Protein AF-0000000074814516 (afdb_homodimer)

Nearest PDB structures (foldseek):
  9d8p-assembly1_A  TM=7.699E-01  e=5.991E-07  Homo sapiens
  9d1i-assembly1_A  TM=6.228E-01  e=6.986E-08  Homo sapiens
  8glv-assembly1_Lm  TM=6.532E-01  e=5.991E-07  Chlamydomonas reinhardtii
  6cil-assembly1_B  TM=6.428E-01  e=5.677E-06  Mus musculus
  2uvk-assembly1_B  TM=4.748E-01  e=4.206E-06  Escherichia coli BL21

Sequence (376 aa):
MGSRPWLNPAPSYHVLESSWETDDDAPGPRCGHSLTAVAATKSHGPRLILFGGATAIEGGASSAAPGIRLAGVTNSLHSYDVKTRKWTRLHPAGEPPSQRAAHAAAAVGTMVVFQGGIGPAGHSTDDLYVLDLTNDKFKWHRVVVQGPGPGPRYGHAMDLVAQRYLVTVSGNDGIAPSSSLVRLSSCHMGSRPWLNPAPSYHVLESSWETDDDAPGPRCGHSLTAVAATKSHGPRLILFGGATAIEGGASSAAPGIRLAGVTNSLHSYDVKTRKWTRLHPAGEPPSQRAAHAAAAVGTMVVFQGGIGPAGHSTDDLYVLDLTNDKFKWHRVVVQGPGPGPRYGHAMDLVAQRYLVTVSGNDGIAPSSSLVRLSSCH

InterPro domains:
  IPR015915 Kelch-type beta-propeller [G3DSA:2.120.10.80] (3-187)
  IPR015915 Kelch-type beta-propeller [SSF117281] (6-184)

Radius of gyration: 19.75 Å; Cα contacts (8 Å, |Δi|>4): 1129; chains: 2; bounding box: 59×77×48 Å

Organism: Zingiber officinale (NCBI:txid94328)

Structure (mmCIF, N/CA/C/O backbone):
data_AF-0000000074814516-model_v1
#
loop_
_entity.id
_entity.type
_entity.pdbx_description
1 polymer 'Serine/threonine-protein phosphatase BSL3'
#
loop_
_atom_site.group_PDB
_atom_site.id
_atom_site.type_symbol
_atom_site.label_atom_id
_atom_site.label_alt_id
_atom_site.label_comp_id
_atom_site.label_asym_id
_atom_site.label_entity_id
_atom_site.label_seq_id
_atom_site.pdbx_PDB_ins_code
_atom_site.Cartn_x
_atom_site.Cartn_y
_atom_site.Cartn_z
_atom_site.occupancy
_atom_site.B_iso_or_equiv
_atom_site.auth_seq_id
_atom_site.auth_comp_id
_atom_site.auth_asym_id
_atom_site.auth_atom_id
_atom_site.pdbx_PDB_model_num
ATOM 1 N N . MET A 1 1 ? 16.734 43.344 5.371 1 33.25 1 MET A N 1
ATOM 2 C CA . MET A 1 1 ? 16.688 42.406 4.258 1 33.25 1 MET A CA 1
ATOM 3 C C . MET A 1 1 ? 16.031 41.094 4.676 1 33.25 1 MET A C 1
ATOM 5 O O . MET A 1 1 ? 16.562 40.375 5.512 1 33.25 1 MET A O 1
ATOM 9 N N . GLY A 1 2 ? 14.742 40.938 4.891 1 38.72 2 GLY A N 1
ATOM 10 C CA . GLY A 1 2 ? 13.938 39.906 5.508 1 38.72 2 GLY A CA 1
ATOM 11 C C . GLY A 1 2 ? 14.148 38.531 4.867 1 38.72 2 GLY A C 1
ATOM 12 O O . GLY A 1 2 ? 14.203 38.438 3.643 1 38.72 2 GLY A O 1
ATOM 13 N N . SER A 1 3 ? 15.047 37.719 5.492 1 39.97 3 SER A N 1
ATOM 14 C CA . SER A 1 3 ? 15.219 36.344 5.043 1 39.97 3 SER A CA 1
ATOM 15 C C . SER A 1 3 ? 13.906 35.75 4.539 1 39.97 3 SER A C 1
ATOM 17 O O . SER A 1 3 ? 12.898 35.75 5.25 1 39.97 3 SER A O 1
ATOM 19 N N . ARG A 1 4 ? 13.539 36 3.346 1 46.69 4 ARG A N 1
ATOM 20 C CA . ARG A 1 4 ? 12.359 35.375 2.746 1 46.69 4 ARG A CA 1
ATOM 21 C C . ARG A 1 4 ? 12.227 33.938 3.191 1 46.69 4 ARG A C 1
ATOM 23 O O . ARG A 1 4 ? 13.164 33.156 3.064 1 46.69 4 ARG A O 1
ATOM 30 N N . PRO A 1 5 ? 11.359 33.531 4.113 1 49.12 5 PRO A N 1
ATOM 31 C CA . PRO A 1 5 ? 11.234 32.156 4.574 1 49.12 5 PRO A CA 1
ATOM 32 C C . PRO A 1 5 ? 11.281 31.141 3.43 1 49.12 5 PRO A C 1
ATOM 34 O O . PRO A 1 5 ? 10.773 31.406 2.34 1 49.12 5 PRO A O 1
ATOM 37 N N . TRP A 1 6 ? 12.391 30.422 3.209 1 45.56 6 TRP A N 1
ATOM 38 C CA . TRP A 1 6 ? 12.586 29.344 2.25 1 45.56 6 TRP A CA 1
ATOM 39 C C . TRP A 1 6 ? 11.289 28.562 2.033 1 45.56 6 TRP A C 1
ATOM 41 O O . TRP A 1 6 ? 10.875 27.781 2.891 1 45.56 6 TRP A O 1
ATOM 51 N N . LEU A 1 7 ? 10.25 29.141 1.581 1 57.53 7 LEU A N 1
ATOM 52 C CA . LEU A 1 7 ? 9.016 28.438 1.227 1 57.53 7 LEU A CA 1
ATOM 53 C C . LEU A 1 7 ? 9.305 27.312 0.234 1 57.53 7 LEU A C 1
ATOM 55 O O . LEU A 1 7 ? 9.773 27.562 -0.876 1 57.53 7 LEU A O 1
ATOM 59 N N . ASN A 1 8 ? 9.812 26.188 0.717 1 66.44 8 ASN A N 1
ATOM 60 C CA . 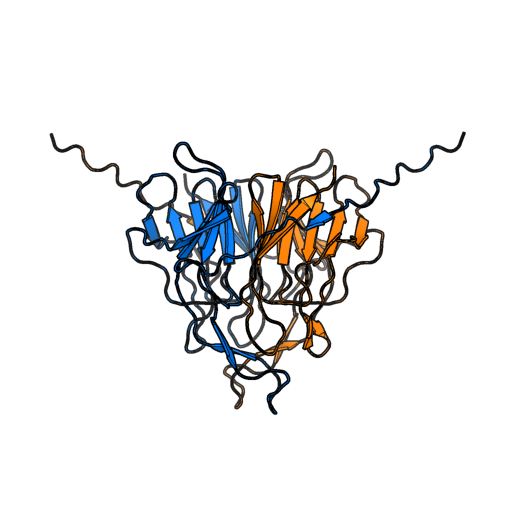ASN A 1 8 ? 9.93 25.078 -0.22 1 66.44 8 ASN A CA 1
ATOM 61 C C . ASN A 1 8 ? 8.633 24.859 -1 1 66.44 8 ASN A C 1
ATOM 63 O O . ASN A 1 8 ? 7.602 24.516 -0.417 1 66.44 8 ASN A O 1
ATOM 67 N N . PRO A 1 9 ? 8.648 25.375 -2.244 1 79.19 9 PRO A N 1
ATOM 68 C CA . PRO A 1 9 ? 7.43 25.219 -3.047 1 79.19 9 PRO A CA 1
ATOM 69 C C . PRO A 1 9 ? 6.977 23.766 -3.16 1 79.19 9 PRO A C 1
ATOM 71 O O . PRO A 1 9 ? 7.789 22.844 -3.018 1 79.19 9 PRO A O 1
ATOM 74 N N . ALA A 1 10 ? 5.633 23.672 -3.279 1 82.06 10 ALA A N 1
ATOM 75 C CA . ALA A 1 10 ? 5.062 22.344 -3.525 1 82.06 10 ALA A CA 1
ATOM 76 C C . ALA A 1 10 ? 5.625 21.734 -4.805 1 82.06 10 ALA A C 1
ATOM 78 O O . ALA A 1 10 ? 5.832 22.438 -5.797 1 82.06 10 ALA A O 1
ATOM 79 N N . PRO A 1 11 ? 5.938 20.469 -4.785 1 86.19 11 PRO A N 1
ATOM 80 C CA . PRO A 1 11 ? 6.301 19.844 -6.055 1 86.19 11 PRO A CA 1
ATOM 81 C C . PRO A 1 11 ? 5.164 19.859 -7.074 1 86.19 11 PRO A C 1
ATOM 83 O O . PRO A 1 11 ? 4.004 20.047 -6.703 1 86.19 11 PRO A O 1
ATOM 86 N N . SER A 1 12 ? 5.535 19.812 -8.336 1 88.81 12 SER A N 1
ATOM 87 C CA . SER A 1 12 ? 4.555 19.688 -9.414 1 88.81 12 SER A CA 1
ATOM 88 C C . SER A 1 12 ? 4.68 18.328 -10.117 1 88.81 12 SER A C 1
ATOM 90 O O . SER A 1 12 ? 5.785 17.828 -10.297 1 88.81 12 SER A O 1
ATOM 92 N N . TYR A 1 13 ? 3.498 17.828 -10.492 1 92 13 TYR A N 1
ATOM 93 C CA . TYR A 1 13 ? 3.469 16.562 -11.227 1 92 13 TYR A CA 1
ATOM 94 C C . TYR A 1 13 ? 2.768 16.734 -12.57 1 92 13 TYR A C 1
ATOM 96 O O . TYR A 1 13 ? 1.838 17.531 -12.695 1 92 13 TYR A O 1
ATOM 104 N N . HIS A 1 14 ? 3.277 16.016 -13.539 1 92.19 14 HIS A N 1
ATOM 105 C CA . HIS A 1 14 ? 2.58 15.953 -14.82 1 92.19 14 HIS A CA 1
ATOM 106 C C . HIS A 1 14 ? 2.342 14.508 -15.25 1 92.19 14 HIS A C 1
ATOM 108 O O . HIS A 1 14 ? 3.156 13.633 -14.961 1 92.19 14 HIS A O 1
ATOM 114 N N . VAL A 1 15 ? 1.237 14.352 -15.914 1 90.75 15 VAL A N 1
ATOM 115 C CA . VAL A 1 15 ? 0.86 13.023 -16.391 1 90.75 15 VAL A CA 1
ATOM 116 C C . VAL A 1 15 ? 1.705 12.656 -17.609 1 90.75 15 VAL A C 1
ATOM 118 O O . VAL A 1 15 ? 1.875 13.469 -18.531 1 90.75 15 VAL A O 1
ATOM 121 N N . LEU A 1 16 ? 2.252 11.5 -17.422 1 88 16 LEU A N 1
ATOM 122 C CA . LEU A 1 16 ? 2.951 10.977 -18.594 1 88 16 LEU A CA 1
ATOM 123 C C . LEU A 1 16 ? 2.043 10.062 -19.406 1 88 16 LEU A C 1
ATOM 125 O O . LEU A 1 16 ? 1.252 9.305 -18.844 1 88 16 LEU A O 1
ATOM 129 N N . GLU A 1 17 ? 1.819 10.234 -20.594 1 67.75 17 GLU A N 1
ATOM 130 C CA . GLU A 1 17 ? 0.958 9.445 -21.469 1 67.75 17 GLU A CA 1
ATOM 131 C C . GLU A 1 17 ? 1.145 7.949 -21.234 1 67.75 17 GLU A C 1
ATOM 133 O O . GLU A 1 17 ? 2.275 7.461 -21.188 1 67.75 17 GLU A O 1
ATOM 138 N N . SER A 1 18 ? 0.236 7.25 -20.375 1 63.06 18 SER A N 1
ATOM 139 C CA . SER A 1 18 ? 0.427 5.805 -20.391 1 63.06 18 SER A CA 1
ATOM 140 C C . SER A 1 18 ? -0.847 5.082 -20.812 1 63.06 18 SER A C 1
ATOM 142 O O . SER A 1 18 ? -1.939 5.414 -20.359 1 63.06 18 SER A O 1
ATOM 144 N N . SER A 1 19 ? -1.013 4.785 -22.109 1 55.5 19 SER A N 1
ATOM 145 C CA . SER A 1 19 ? -2.111 3.908 -22.5 1 55.5 19 SER A CA 1
ATOM 146 C C . SER A 1 19 ? -1.874 2.479 -22.016 1 55.5 19 SER A C 1
ATOM 148 O O . SER A 1 19 ? -0.734 2.01 -22 1 55.5 19 SER A O 1
ATOM 150 N N . TRP A 1 20 ? -2.615 2.107 -21 1 57.91 20 TRP A N 1
ATOM 151 C CA . TRP A 1 20 ? -2.58 0.669 -20.75 1 57.91 20 TRP A CA 1
ATOM 152 C C . TRP A 1 20 ? -2.891 -0.107 -22.031 1 57.91 20 TRP A C 1
ATOM 154 O O . TRP A 1 20 ? -3.932 0.105 -22.656 1 57.91 20 TRP A O 1
ATOM 164 N N . GLU A 1 21 ? -2.02 -0.166 -22.781 1 55.97 21 GLU A N 1
ATOM 165 C CA . GLU A 1 21 ? -2.408 -0.988 -23.922 1 55.97 21 GLU A CA 1
ATOM 166 C C . GLU A 1 21 ? -3.082 -2.279 -23.469 1 55.97 21 GLU A C 1
ATOM 168 O O . GLU A 1 21 ? -2.703 -2.859 -22.453 1 55.97 21 GLU A O 1
ATOM 173 N N . THR A 1 22 ? -4.406 -2.418 -23.859 1 61.62 22 THR A N 1
ATOM 174 C CA . THR A 1 22 ? -5.277 -3.588 -23.875 1 61.62 22 THR A CA 1
ATOM 175 C C . THR A 1 22 ? -4.5 -4.836 -24.297 1 61.62 22 THR A C 1
ATOM 177 O O . THR A 1 22 ? -5.082 -5.797 -24.797 1 61.62 22 THR A O 1
ATOM 180 N N . ASP A 1 23 ? -3.244 -4.844 -23.859 1 69.25 23 ASP A N 1
ATOM 181 C CA . ASP A 1 23 ? -2.527 -6.066 -24.203 1 69.25 23 ASP A CA 1
ATOM 182 C C . ASP A 1 23 ? -3.055 -7.258 -23.406 1 69.25 23 ASP A C 1
ATOM 184 O O . ASP A 1 23 ? -3.572 -7.09 -22.297 1 69.25 23 ASP A O 1
ATOM 188 N N . ASP A 1 24 ? -3.023 -8.367 -23.984 1 78.38 24 ASP A N 1
ATOM 189 C CA . ASP A 1 24 ? -3.541 -9.633 -23.484 1 78.38 24 ASP A CA 1
ATOM 190 C C . ASP A 1 24 ? -3.012 -9.914 -22.078 1 78.38 24 ASP A C 1
ATOM 192 O O . ASP A 1 24 ? -3.688 -10.555 -21.266 1 78.38 24 ASP A O 1
ATOM 196 N N . ASP A 1 25 ? -1.847 -9.25 -21.75 1 90.81 25 ASP A N 1
ATOM 197 C CA . ASP A 1 25 ? -1.247 -9.602 -20.453 1 90.81 25 ASP A CA 1
ATOM 198 C C . ASP A 1 25 ? -1.556 -8.547 -19.406 1 90.81 25 ASP A C 1
ATOM 200 O O . ASP A 1 25 ? -1.096 -8.641 -18.266 1 90.81 25 ASP A O 1
ATOM 204 N N . ALA A 1 26 ? -2.35 -7.629 -19.75 1 92.81 26 ALA A N 1
ATOM 205 C CA . ALA A 1 26 ? -2.672 -6.59 -18.766 1 92.81 26 ALA A CA 1
ATOM 206 C C . ALA A 1 26 ? -3.57 -7.133 -17.656 1 92.81 26 ALA A C 1
ATOM 208 O O . ALA A 1 26 ? -4.383 -8.031 -17.891 1 92.81 26 ALA A O 1
ATOM 209 N N . PRO A 1 27 ? -3.465 -6.621 -16.484 1 95.38 27 PRO A N 1
ATOM 210 C CA . PRO A 1 27 ? -4.18 -7.199 -15.344 1 95.38 27 PRO A CA 1
ATOM 211 C C . PRO A 1 27 ? -5.688 -6.988 -15.43 1 95.38 27 PRO A C 1
ATOM 213 O O . PRO A 1 27 ? -6.453 -7.695 -14.766 1 95.38 27 PRO A O 1
ATOM 216 N N . GLY A 1 28 ? -6.184 -6.012 -16.266 1 94.56 28 GLY A N 1
ATOM 217 C CA . GLY A 1 28 ? -7.605 -5.715 -16.344 1 94.56 28 GLY A CA 1
ATOM 218 C C . GLY A 1 28 ? -8.125 -4.957 -15.141 1 94.56 28 GLY A C 1
ATOM 219 O O . GLY A 1 28 ? -7.359 -4.621 -14.234 1 94.56 28 GLY A O 1
ATOM 220 N N . PRO A 1 29 ? -9.508 -4.672 -15.203 1 96.19 29 PRO A N 1
ATOM 221 C CA . PRO A 1 29 ? -10.109 -3.936 -14.086 1 96.19 29 PRO A CA 1
ATOM 222 C C . PRO A 1 29 ? -10.016 -4.688 -12.766 1 96.19 29 PRO A C 1
ATOM 224 O O . PRO A 1 29 ? -10.289 -5.891 -12.711 1 96.19 29 PRO A O 1
ATOM 227 N N . ARG A 1 30 ? -9.633 -3.971 -11.734 1 97.94 30 ARG A N 1
ATOM 228 C CA . ARG A 1 30 ? -9.539 -4.605 -10.43 1 97.94 30 ARG A CA 1
ATOM 229 C C . ARG A 1 30 ? -9.383 -3.566 -9.32 1 97.94 30 ARG A C 1
ATOM 231 O O . ARG A 1 30 ? -9.133 -2.393 -9.602 1 97.94 30 ARG A O 1
ATOM 238 N N . CYS A 1 31 ? -9.602 -3.963 -8.156 1 97.94 31 CYS A N 1
ATOM 239 C CA . CYS A 1 31 ? -9.305 -3.186 -6.961 1 97.94 31 CYS A CA 1
ATOM 240 C C . CYS A 1 31 ? -8.844 -4.09 -5.824 1 97.94 31 CYS A C 1
ATOM 242 O O . CYS A 1 31 ? -8.961 -5.312 -5.91 1 97.94 31 CYS A O 1
ATOM 244 N N . GLY A 1 32 ? -8.234 -3.506 -4.82 1 98.38 32 GLY A N 1
ATOM 245 C CA . GLY A 1 32 ? -7.758 -4.27 -3.68 1 98.38 32 GLY A CA 1
ATOM 246 C C . GLY A 1 32 ? -6.535 -5.109 -3.994 1 98.38 32 GLY A C 1
ATOM 247 O O . GLY A 1 32 ? -6.262 -6.098 -3.309 1 98.38 32 GLY A O 1
ATOM 248 N N . HIS A 1 33 ? -5.844 -4.855 -5.09 1 98.94 33 HIS A N 1
ATOM 249 C CA . HIS A 1 33 ? -4.57 -5.473 -5.441 1 98.94 33 HIS A CA 1
ATOM 250 C C . HIS A 1 33 ? -3.402 -4.75 -4.777 1 98.94 33 HIS A C 1
ATOM 252 O O . HIS A 1 33 ? -3.572 -3.65 -4.242 1 98.94 33 HIS A O 1
ATOM 258 N N . SER A 1 34 ? -2.27 -5.363 -4.75 1 98.94 34 SER A N 1
ATOM 259 C CA . SER A 1 34 ? -1.047 -4.664 -4.367 1 98.94 34 SER A CA 1
ATOM 260 C C . SER A 1 34 ? -0.216 -4.289 -5.59 1 98.94 34 SER A C 1
ATOM 262 O O . SER A 1 34 ? -0.365 -4.891 -6.656 1 98.94 34 SER A O 1
ATOM 264 N N . LEU A 1 35 ? 0.587 -3.344 -5.496 1 98.94 35 LEU A N 1
ATOM 265 C CA . LEU A 1 35 ? 1.545 -2.838 -6.473 1 98.94 35 LEU A CA 1
ATOM 266 C C . LEU A 1 35 ? 2.863 -2.467 -5.801 1 98.94 35 LEU A C 1
ATOM 268 O O . LEU A 1 35 ? 2.91 -1.544 -4.984 1 98.94 35 LEU A O 1
ATOM 272 N N . THR A 1 36 ? 3.883 -3.197 -6.133 1 98.94 36 THR A N 1
ATOM 273 C CA . THR A 1 36 ? 5.141 -3.049 -5.41 1 98.94 36 THR A CA 1
ATOM 274 C C . THR A 1 36 ? 6.297 -2.801 -6.375 1 98.94 36 THR A C 1
ATOM 276 O O . THR A 1 36 ? 6.512 -3.58 -7.305 1 98.94 36 THR A O 1
ATOM 279 N N . ALA A 1 37 ? 7.004 -1.7 -6.184 1 98.5 37 ALA A N 1
ATOM 280 C CA . ALA A 1 37 ? 8.188 -1.408 -6.992 1 98.5 37 ALA A CA 1
ATOM 281 C C . ALA A 1 37 ? 9.367 -2.283 -6.582 1 98.5 37 ALA A C 1
ATOM 283 O O . ALA A 1 37 ? 9.656 -2.424 -5.391 1 98.5 37 ALA A O 1
ATOM 284 N N . VAL A 1 38 ? 9.961 -2.844 -7.535 1 97.56 38 VAL A N 1
ATOM 285 C CA . VAL A 1 38 ? 11.18 -3.615 -7.34 1 97.56 38 VAL A CA 1
ATOM 286 C C . VAL A 1 38 ? 12.32 -2.998 -8.156 1 97.56 38 VAL A C 1
ATOM 288 O O . VAL A 1 38 ? 12.141 -2.668 -9.328 1 97.56 38 VAL A O 1
ATOM 291 N N . ALA A 1 39 ? 13.414 -2.881 -7.504 1 94.44 39 ALA A N 1
ATOM 292 C CA . ALA A 1 39 ? 14.57 -2.268 -8.148 1 94.44 39 ALA A CA 1
ATOM 293 C C . ALA A 1 39 ? 15.109 -3.152 -9.266 1 94.44 39 ALA A C 1
ATOM 295 O O . ALA A 1 39 ? 14.805 -4.348 -9.328 1 94.44 39 ALA A O 1
ATOM 296 N N . ALA A 1 40 ? 15.961 -2.523 -10.078 1 93.62 40 ALA A N 1
ATOM 297 C CA . ALA A 1 40 ? 16.594 -3.262 -11.164 1 93.62 40 ALA A CA 1
ATOM 298 C C . ALA A 1 40 ? 17.516 -4.348 -10.625 1 93.62 40 ALA A C 1
ATOM 300 O O . ALA A 1 40 ? 18.125 -4.184 -9.562 1 93.62 40 ALA A O 1
ATOM 301 N N . THR A 1 41 ? 17.547 -5.469 -11.312 1 91.5 41 THR A N 1
ATOM 302 C CA . THR A 1 41 ? 18.562 -6.5 -11.133 1 91.5 41 THR A CA 1
ATOM 303 C C . THR A 1 41 ? 19.484 -6.57 -12.344 1 91.5 41 THR A C 1
ATOM 305 O O . THR A 1 41 ? 19.406 -5.723 -13.234 1 91.5 41 THR A O 1
ATOM 308 N N . LYS A 1 42 ? 20.359 -7.562 -12.273 1 88.38 42 LYS A N 1
ATOM 309 C CA . LYS A 1 42 ? 21.266 -7.727 -13.406 1 88.38 42 LYS A CA 1
ATOM 310 C C . LYS A 1 42 ? 20.5 -8.062 -14.68 1 88.38 42 LYS A C 1
ATOM 312 O O . LYS A 1 42 ? 20.859 -7.625 -15.773 1 88.38 42 LYS A O 1
ATOM 317 N N . SER A 1 43 ? 19.375 -8.711 -14.547 1 90.88 43 SER A N 1
ATOM 318 C CA . SER A 1 43 ? 18.688 -9.242 -15.719 1 90.88 43 SER A CA 1
ATOM 319 C C . SER A 1 43 ? 17.391 -8.492 -15.992 1 90.88 43 SER A C 1
ATOM 321 O O . SER A 1 43 ? 16.797 -8.641 -17.062 1 90.88 43 SER A O 1
ATOM 323 N N . HIS A 1 44 ? 16.969 -7.691 -15.055 1 93.25 44 HIS A N 1
ATOM 324 C CA . HIS A 1 44 ? 15.688 -7.008 -15.203 1 93.25 44 HIS A CA 1
ATOM 325 C C . HIS A 1 44 ? 15.789 -5.543 -14.789 1 93.25 44 HIS A C 1
ATOM 327 O O . HIS A 1 44 ? 16.469 -5.219 -13.812 1 93.25 44 HIS A O 1
ATOM 333 N N . GLY A 1 45 ? 15.148 -4.688 -15.516 1 94.06 45 GLY A N 1
ATOM 334 C CA . GLY A 1 45 ? 15.047 -3.297 -15.109 1 94.06 45 GLY A CA 1
ATOM 335 C C . GLY A 1 45 ? 14.078 -3.084 -13.961 1 94.06 45 GLY A C 1
ATOM 336 O O . GLY A 1 45 ? 13.453 -4.031 -13.484 1 94.06 45 GLY A O 1
ATOM 337 N N . PRO A 1 46 ? 14.023 -1.802 -13.508 1 95.75 46 PRO A N 1
ATOM 338 C CA . PRO A 1 46 ? 13.008 -1.488 -12.5 1 95.75 46 PRO A CA 1
ATOM 339 C C . PRO A 1 46 ? 11.594 -1.825 -12.969 1 95.75 46 PRO A C 1
ATOM 341 O O . PRO A 1 46 ? 11.266 -1.643 -14.141 1 95.75 46 PRO A O 1
ATOM 344 N N . ARG A 1 47 ? 10.859 -2.326 -12.102 1 96.81 47 ARG A N 1
ATOM 345 C CA . ARG A 1 47 ? 9.539 -2.779 -12.516 1 96.81 47 ARG A CA 1
ATOM 346 C C . ARG A 1 47 ? 8.555 -2.732 -11.352 1 96.81 47 ARG A C 1
ATOM 348 O O . ARG A 1 47 ? 8.953 -2.58 -10.195 1 96.81 47 ARG A O 1
ATOM 355 N N . LEU A 1 48 ? 7.289 -2.773 -11.672 1 97.88 48 LEU A N 1
ATOM 356 C CA . LEU A 1 48 ? 6.211 -2.91 -10.695 1 97.88 48 LEU A CA 1
ATOM 357 C C . LEU A 1 48 ? 5.625 -4.316 -10.727 1 97.88 48 LEU A C 1
ATOM 359 O O . LEU A 1 48 ? 5.395 -4.875 -11.805 1 97.88 48 LEU A O 1
ATOM 363 N N . ILE A 1 49 ? 5.43 -4.871 -9.555 1 98.75 49 ILE A N 1
ATOM 364 C CA . ILE A 1 49 ? 4.781 -6.168 -9.391 1 98.75 49 ILE A CA 1
ATOM 365 C C . ILE A 1 49 ? 3.359 -5.977 -8.875 1 98.75 49 ILE A C 1
ATOM 367 O O . ILE A 1 49 ? 3.156 -5.395 -7.805 1 98.75 49 ILE A O 1
ATOM 371 N N . LEU A 1 50 ? 2.398 -6.402 -9.641 1 98.69 50 LEU A N 1
ATOM 372 C CA . LEU A 1 50 ? 0.988 -6.359 -9.266 1 98.69 50 LEU A CA 1
ATOM 373 C C . LEU A 1 50 ? 0.48 -7.746 -8.891 1 98.69 50 LEU A C 1
ATOM 375 O O . LEU A 1 50 ? 0.71 -8.711 -9.625 1 98.69 50 LEU A O 1
ATOM 379 N N . PHE A 1 51 ? -0.163 -7.891 -7.777 1 98.94 51 PHE A N 1
ATOM 380 C CA . PHE A 1 51 ? -0.685 -9.188 -7.355 1 98.94 51 PHE A CA 1
ATOM 381 C C . PHE A 1 51 ? -2.117 -9.055 -6.852 1 98.94 51 PHE A C 1
ATOM 383 O O . PHE A 1 51 ? -2.434 -8.133 -6.102 1 98.94 51 PHE A O 1
ATOM 390 N N . GLY A 1 52 ? -2.967 -9.977 -7.273 1 98.81 52 GLY A N 1
ATOM 391 C CA . GLY A 1 52 ? -4.27 -10.211 -6.668 1 98.81 52 GLY A CA 1
ATOM 392 C C . GLY A 1 52 ? -5.273 -9.117 -6.965 1 98.81 52 GLY A C 1
ATOM 393 O O . GLY A 1 52 ? -5.211 -8.477 -8.016 1 98.81 52 GLY A O 1
ATOM 394 N N . GLY A 1 53 ? -6.215 -8.961 -6.055 1 98.62 53 GLY A N 1
ATOM 395 C CA . GLY A 1 53 ? -7.305 -8.008 -6.191 1 98.62 53 GLY A CA 1
ATOM 396 C C . GLY A 1 53 ? -8.609 -8.648 -6.621 1 98.62 53 GLY A C 1
ATOM 397 O O . GLY A 1 53 ? -8.656 -9.852 -6.902 1 98.62 53 GLY A O 1
ATOM 398 N N . ALA A 1 54 ? -9.578 -7.82 -6.645 1 97.75 54 ALA A N 1
ATOM 399 C CA . ALA A 1 54 ? -10.93 -8.219 -7.039 1 97.75 54 ALA A CA 1
ATOM 400 C C . ALA A 1 54 ? -11.32 -7.578 -8.367 1 97.75 54 ALA A C 1
ATOM 402 O O . ALA A 1 54 ? -11.047 -6.398 -8.602 1 97.75 54 ALA A O 1
ATOM 403 N N . THR A 1 55 ? -12 -8.336 -9.203 1 97.38 55 THR A N 1
ATOM 404 C CA . THR A 1 55 ? -12.305 -7.852 -10.547 1 97.38 55 THR A CA 1
ATOM 405 C C . THR A 1 55 ? -13.727 -7.297 -10.609 1 97.38 55 THR A C 1
ATOM 407 O O . THR A 1 55 ? -14.141 -6.773 -11.641 1 97.38 55 THR A O 1
ATOM 410 N N . ALA A 1 56 ? -14.414 -7.426 -9.492 1 94.81 56 ALA A N 1
ATOM 411 C CA . ALA A 1 56 ? -15.773 -6.895 -9.391 1 94.81 56 ALA A CA 1
ATOM 412 C C . ALA A 1 56 ? -16.094 -6.492 -7.953 1 94.81 56 ALA A C 1
ATOM 414 O O . ALA A 1 56 ? -15.43 -6.922 -7.012 1 94.81 56 ALA A O 1
ATOM 415 N N . ILE A 1 57 ? -17 -5.621 -7.855 1 89.94 57 ILE A N 1
ATOM 416 C CA . ILE A 1 57 ? -17.594 -5.324 -6.551 1 89.94 57 ILE A CA 1
ATOM 417 C C . ILE A 1 57 ? -19.094 -5.543 -6.598 1 89.94 57 ILE A C 1
ATOM 419 O O . ILE A 1 57 ? -19.719 -5.375 -7.648 1 89.94 57 ILE A O 1
ATOM 423 N N . GLU A 1 58 ? -19.531 -6.047 -5.512 1 85.94 58 GLU A N 1
ATOM 424 C CA . GLU A 1 58 ? -20.969 -6.199 -5.355 1 85.94 58 GLU A CA 1
ATOM 425 C C . GLU A 1 58 ? -21.516 -5.246 -4.289 1 85.94 58 GLU A C 1
ATOM 427 O O . GLU A 1 58 ? -20.875 -5.027 -3.262 1 85.94 58 GLU A O 1
ATOM 432 N N . GLY A 1 59 ? -22.672 -4.77 -4.543 1 76.06 59 GLY A N 1
ATOM 433 C CA . GLY A 1 59 ? -23.25 -3.752 -3.686 1 76.06 59 GLY A CA 1
ATOM 434 C C . GLY A 1 59 ? -22.828 -2.344 -4.055 1 76.06 59 GLY A C 1
ATOM 435 O O . GLY A 1 59 ? -22.672 -2.023 -5.234 1 76.06 59 GLY A O 1
ATOM 436 N N . GLY A 1 60 ? -22.797 -1.387 -3.064 1 61.06 60 GLY A N 1
ATOM 437 C CA . GLY A 1 60 ? -22.391 -0.005 -3.27 1 61.06 60 GLY A CA 1
ATOM 438 C C . GLY A 1 60 ? -23.562 0.943 -3.426 1 61.06 60 GLY A C 1
ATOM 439 O O . GLY A 1 60 ? -24.656 0.667 -2.938 1 61.06 60 GLY A O 1
ATOM 440 N N . ALA A 1 61 ? -23.156 2.072 -3.92 1 57.69 61 ALA A N 1
ATOM 441 C CA . ALA A 1 61 ? -24.109 3.176 -3.945 1 57.69 61 ALA A CA 1
ATOM 442 C C . ALA A 1 61 ? -25.406 2.766 -4.641 1 57.69 61 ALA A C 1
ATOM 444 O O . ALA A 1 61 ? -26.469 3.324 -4.363 1 57.69 61 ALA A O 1
ATOM 445 N N . SER A 1 62 ? -25.203 1.794 -5.461 1 55.81 62 SER A N 1
ATOM 446 C CA . SER A 1 62 ? -26.391 1.441 -6.234 1 55.81 62 SER A CA 1
ATOM 447 C C . SER A 1 62 ? -27.234 0.406 -5.508 1 55.81 62 SER A C 1
ATOM 449 O O . SER A 1 62 ? -28.359 0.111 -5.922 1 55.81 62 SER A O 1
ATOM 451 N N . SER A 1 63 ? -26.609 -0.1 -4.418 1 59.62 63 SER A N 1
ATOM 452 C CA . SER A 1 63 ? -27.344 -1.157 -3.736 1 59.62 63 SER A CA 1
ATOM 453 C C . SER A 1 63 ? -28.141 -0.604 -2.559 1 59.62 63 SER A C 1
ATOM 455 O O . SER A 1 63 ? -27.797 0.441 -2.004 1 59.62 63 SER A O 1
ATOM 457 N N . ALA A 1 64 ? -29.391 -1.105 -2.381 1 58.09 64 ALA A N 1
ATOM 458 C CA . ALA A 1 64 ? -30.25 -0.779 -1.246 1 58.09 64 ALA A CA 1
ATOM 459 C C . ALA A 1 64 ? -29.5 -0.945 0.073 1 58.09 64 ALA A C 1
ATOM 461 O O . ALA A 1 64 ? -29.844 -0.302 1.07 1 58.09 64 ALA A O 1
ATOM 462 N N . ALA A 1 65 ? -28.594 -1.873 0.099 1 57.5 65 ALA A N 1
ATOM 463 C CA . ALA A 1 65 ? -27.828 -2.098 1.322 1 57.5 65 ALA A CA 1
ATOM 464 C C . ALA A 1 65 ? -26.469 -1.395 1.26 1 57.5 65 ALA A C 1
ATOM 466 O O . ALA A 1 65 ? -25.797 -1.414 0.224 1 57.5 65 ALA A O 1
ATOM 467 N N . PRO A 1 66 ? -26.188 -0.675 2.342 1 62.28 66 PRO A N 1
ATOM 468 C CA . PRO A 1 66 ? -24.922 0.04 2.342 1 62.28 66 PRO A CA 1
ATOM 469 C C . PRO A 1 66 ? -23.719 -0.899 2.424 1 62.28 66 PRO A C 1
ATOM 471 O O . PRO A 1 66 ? -23.797 -1.965 3.041 1 62.28 66 PRO A O 1
ATOM 474 N N . GLY A 1 67 ? -22.625 -0.741 1.584 1 73.19 67 GLY A N 1
ATOM 475 C CA . GLY A 1 67 ? -21.359 -1.455 1.68 1 73.19 67 GLY A CA 1
ATOM 476 C C . GLY A 1 67 ? -20.984 -2.166 0.396 1 73.19 67 GLY A C 1
ATOM 477 O O . GLY A 1 67 ? -21.812 -2.352 -0.49 1 73.19 67 GLY A O 1
ATOM 478 N N . ILE A 1 68 ? -19.781 -2.492 0.337 1 77.81 68 ILE A N 1
ATOM 479 C CA . ILE A 1 68 ? -19.281 -3.189 -0.847 1 77.81 68 ILE A CA 1
ATOM 480 C C . ILE A 1 68 ? -18.703 -4.543 -0.445 1 77.81 68 ILE A C 1
ATOM 482 O O . ILE A 1 68 ? -18.203 -4.703 0.673 1 77.81 68 ILE A O 1
ATOM 486 N N . ARG A 1 69 ? -19.047 -5.496 -1.312 1 84.19 69 ARG A N 1
ATOM 487 C CA . ARG A 1 69 ? -18.375 -6.785 -1.235 1 84.19 69 ARG A CA 1
ATOM 488 C C . ARG A 1 69 ? -17.438 -6.988 -2.424 1 84.19 69 ARG A C 1
ATOM 490 O O . ARG A 1 69 ? -17.844 -6.844 -3.576 1 84.19 69 ARG A O 1
ATOM 497 N N . LEU A 1 70 ? -16.234 -7.34 -2.145 1 89.69 70 LEU A N 1
ATOM 498 C CA . LEU A 1 70 ? -15.289 -7.668 -3.201 1 89.69 70 LEU A CA 1
ATOM 499 C C . LEU A 1 70 ? -15.633 -9.008 -3.846 1 89.69 70 LEU A C 1
ATOM 501 O O . LEU A 1 70 ? -15.875 -9.992 -3.145 1 89.69 70 LEU A O 1
ATOM 505 N N . ALA A 1 71 ? -15.672 -9.016 -5.094 1 93.06 71 ALA A N 1
ATOM 506 C CA . ALA A 1 71 ? -16.031 -10.211 -5.855 1 93.06 71 ALA A CA 1
ATOM 507 C C . ALA A 1 71 ? -15.008 -10.477 -6.957 1 93.06 71 ALA A C 1
ATOM 509 O O . ALA A 1 71 ? -14.453 -9.547 -7.543 1 93.06 71 ALA A O 1
ATOM 510 N N . GLY A 1 72 ? -14.867 -11.812 -7.242 1 95.81 72 GLY A N 1
ATOM 511 C CA . GLY A 1 72 ? -13.93 -12.18 -8.289 1 95.81 72 GLY A CA 1
ATOM 512 C C . GLY A 1 72 ? -12.484 -11.945 -7.898 1 95.81 72 GLY A C 1
ATOM 513 O O . GLY A 1 72 ? -11.727 -11.32 -8.648 1 95.81 72 GLY A O 1
ATOM 514 N N . VAL A 1 73 ? -12.133 -12.375 -6.715 1 97.56 73 VAL A N 1
ATOM 515 C CA . VAL A 1 73 ? -10.758 -12.203 -6.266 1 97.56 73 VAL A CA 1
ATOM 516 C C . VAL A 1 73 ? -9.828 -13.109 -7.07 1 97.56 73 VAL A C 1
ATOM 518 O O . VAL A 1 73 ? -10.227 -14.203 -7.484 1 97.56 73 VAL A O 1
ATOM 521 N N . THR A 1 74 ? -8.609 -12.68 -7.293 1 98.38 74 THR A N 1
ATOM 522 C CA . THR A 1 74 ? -7.645 -13.43 -8.094 1 98.38 74 THR A CA 1
ATOM 523 C C . THR A 1 74 ? -6.328 -13.602 -7.344 1 98.38 74 THR A C 1
ATOM 525 O O . THR A 1 74 ? -6.133 -13 -6.285 1 98.38 74 THR A O 1
ATOM 528 N N . ASN A 1 75 ? -5.516 -14.477 -7.852 1 98.75 75 ASN A N 1
ATOM 529 C CA . ASN A 1 75 ? -4.117 -14.523 -7.449 1 98.75 75 ASN A CA 1
ATOM 530 C C . ASN A 1 75 ? -3.184 -14.312 -8.641 1 98.75 75 ASN A C 1
ATOM 532 O O . ASN A 1 75 ? -2.078 -14.859 -8.672 1 98.75 75 ASN A O 1
ATOM 536 N N . SER A 1 76 ? -3.701 -13.594 -9.633 1 98.44 76 SER A N 1
ATOM 537 C CA . SER A 1 76 ? -2.871 -13.289 -10.789 1 98.44 76 SER A CA 1
ATOM 538 C C . SER A 1 76 ? -1.692 -12.398 -10.414 1 98.44 76 SER A C 1
ATOM 540 O O . SER A 1 76 ? -1.802 -11.57 -9.508 1 98.44 76 SER A O 1
ATOM 542 N N . LEU A 1 77 ? -0.612 -12.641 -11.117 1 98.75 77 LEU A N 1
ATOM 543 C CA . LEU A 1 77 ? 0.638 -11.914 -10.93 1 98.75 77 LEU A CA 1
ATOM 544 C C . LEU A 1 77 ? 1.091 -11.273 -12.234 1 98.75 77 LEU A C 1
ATOM 546 O O . LEU A 1 77 ? 1.152 -11.938 -13.273 1 98.75 77 LEU A O 1
ATOM 550 N N . HIS A 1 78 ? 1.362 -9.992 -12.141 1 97.69 78 HIS A N 1
ATOM 551 C CA . HIS A 1 78 ? 1.806 -9.266 -13.328 1 97.69 78 HIS A CA 1
ATOM 552 C C . HIS A 1 78 ? 3.027 -8.406 -13.016 1 97.69 78 HIS A C 1
ATOM 554 O O . HIS A 1 78 ? 3.215 -7.973 -11.875 1 97.69 78 HIS A O 1
ATOM 560 N N . SER A 1 79 ? 3.836 -8.234 -13.992 1 96.94 79 SER A N 1
ATOM 561 C CA . SER A 1 79 ? 4.961 -7.309 -13.945 1 96.94 79 SER A CA 1
ATOM 562 C C . SER A 1 79 ? 4.797 -6.191 -14.969 1 96.94 79 SER A C 1
ATOM 564 O O . SER A 1 79 ? 4.387 -6.441 -16.109 1 96.94 79 SER A O 1
ATOM 566 N N . TYR A 1 80 ? 5.039 -5.008 -14.516 1 95.44 80 TYR A N 1
ATOM 567 C CA . TYR A 1 80 ? 5.055 -3.859 -15.414 1 95.44 80 TYR A CA 1
ATOM 568 C C . TYR A 1 80 ? 6.469 -3.322 -15.594 1 95.44 80 TYR A C 1
ATOM 570 O O . TYR A 1 80 ? 7.105 -2.902 -14.625 1 95.44 80 T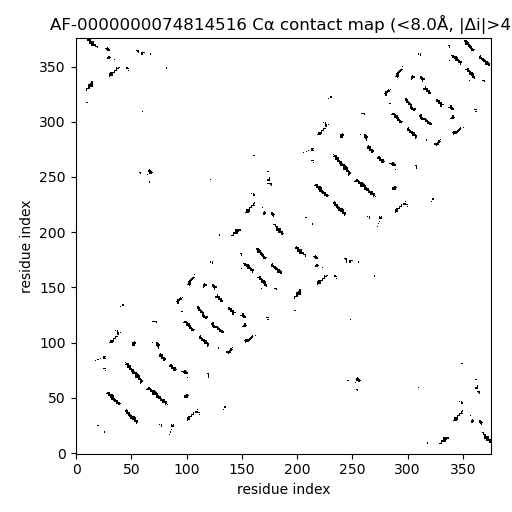YR A O 1
ATOM 578 N N . ASP A 1 81 ? 6.883 -3.33 -16.828 1 92.25 81 ASP A N 1
ATOM 579 C CA . ASP A 1 81 ? 8.172 -2.74 -17.172 1 92.25 81 ASP A CA 1
ATOM 580 C C . ASP A 1 81 ? 8.031 -1.258 -17.5 1 92.25 81 ASP A C 1
ATOM 582 O O . ASP A 1 81 ? 7.422 -0.899 -18.516 1 92.25 81 ASP A O 1
ATOM 586 N N . VAL A 1 82 ? 8.664 -0.398 -16.734 1 87.5 82 VAL A N 1
ATOM 587 C CA . VAL A 1 82 ? 8.398 1.032 -16.844 1 87.5 82 VAL A CA 1
ATOM 588 C C . VAL A 1 82 ? 9.086 1.586 -18.094 1 87.5 82 VAL A C 1
ATOM 590 O O . VAL A 1 82 ? 8.648 2.594 -18.656 1 87.5 82 VAL A O 1
ATOM 593 N N . LYS A 1 83 ? 10.133 1.005 -18.453 1 87.06 83 LYS A N 1
ATOM 594 C CA . LYS A 1 83 ? 10.828 1.461 -19.656 1 87.06 83 LYS A CA 1
ATOM 595 C C . LYS A 1 83 ? 10.039 1.121 -20.906 1 87.06 83 LYS A C 1
ATOM 597 O O . LYS A 1 83 ? 9.812 1.983 -21.766 1 87.06 83 LYS A O 1
ATOM 602 N N . THR A 1 84 ? 9.609 -0.125 -21.016 1 87.56 84 THR A N 1
ATOM 603 C CA . THR A 1 84 ? 8.875 -0.54 -22.219 1 87.56 84 THR A CA 1
ATOM 604 C C . THR A 1 84 ? 7.391 -0.231 -22.078 1 87.56 84 THR A C 1
ATOM 606 O O . THR A 1 84 ? 6.648 -0.264 -23.062 1 87.56 84 THR A O 1
ATOM 609 N N . ARG A 1 85 ? 6.945 0.043 -20.859 1 89.56 85 ARG A N 1
ATOM 610 C CA . ARG A 1 85 ? 5.555 0.333 -20.531 1 89.56 85 ARG A CA 1
ATOM 611 C C . ARG A 1 85 ? 4.648 -0.843 -20.875 1 89.56 85 ARG A C 1
ATOM 613 O O . ARG A 1 85 ? 3.566 -0.655 -21.438 1 89.56 85 ARG A O 1
ATOM 620 N N . LYS A 1 86 ? 5.129 -2.031 -20.578 1 91 86 LYS A N 1
ATOM 621 C CA . LYS A 1 86 ? 4.367 -3.238 -20.891 1 91 86 LYS A CA 1
ATOM 622 C C . LYS A 1 86 ? 4.117 -4.074 -19.641 1 91 86 LYS A C 1
ATOM 624 O O . LYS A 1 86 ? 4.992 -4.199 -18.781 1 91 86 LYS A O 1
ATOM 629 N N . TRP A 1 87 ? 2.926 -4.621 -19.688 1 94.88 87 TRP A N 1
ATOM 630 C CA . TRP A 1 87 ? 2.586 -5.617 -18.672 1 94.88 87 TRP A CA 1
ATOM 631 C C . TRP A 1 87 ? 2.945 -7.02 -19.156 1 94.88 87 TRP A C 1
ATOM 633 O O . TRP A 1 87 ? 2.791 -7.336 -20.328 1 94.88 87 TRP A O 1
ATOM 643 N N . THR A 1 88 ? 3.377 -7.805 -18.219 1 95.06 88 THR A N 1
ATOM 644 C CA . THR A 1 88 ? 3.568 -9.234 -18.453 1 95.06 88 THR A CA 1
ATOM 645 C C . THR A 1 88 ? 2.949 -10.047 -17.312 1 95.06 88 THR A C 1
ATOM 647 O O . THR A 1 88 ? 3.191 -9.766 -16.141 1 95.06 88 THR A O 1
ATOM 650 N N . ARG A 1 89 ? 2.113 -11.023 -17.719 1 97.06 89 ARG A N 1
ATOM 651 C CA . ARG A 1 89 ? 1.635 -11.961 -16.703 1 97.06 89 ARG A CA 1
ATOM 652 C C . ARG A 1 89 ? 2.717 -12.977 -16.344 1 97.06 89 ARG A C 1
ATOM 654 O O . ARG A 1 89 ? 3.324 -13.586 -17.219 1 97.06 89 ARG A O 1
ATOM 661 N N . LEU A 1 90 ? 2.926 -13.18 -15.07 1 97.44 90 LEU A N 1
ATOM 662 C CA . LEU A 1 90 ? 3.994 -14.062 -14.609 1 97.44 90 LEU A CA 1
ATOM 663 C C . LEU A 1 90 ? 3.422 -15.352 -14.031 1 97.44 90 LEU A C 1
ATOM 665 O O . LEU A 1 90 ? 2.336 -15.352 -13.445 1 97.44 90 LEU A O 1
ATOM 669 N N . HIS A 1 91 ? 4.234 -16.406 -14.141 1 97.75 91 HIS A N 1
ATOM 670 C CA . HIS A 1 91 ? 3.926 -17.703 -13.547 1 97.75 91 HIS A CA 1
ATOM 671 C C . HIS A 1 91 ? 5.141 -18.281 -12.844 1 97.75 91 HIS A C 1
ATOM 673 O O . HIS A 1 91 ? 5.734 -19.25 -13.328 1 97.75 91 HIS A O 1
ATOM 679 N N . PRO A 1 92 ? 5.473 -17.797 -11.742 1 98.12 92 PRO A N 1
ATOM 680 C CA . PRO A 1 92 ? 6.648 -18.281 -11.016 1 98.12 92 PRO A CA 1
ATOM 681 C C . PRO A 1 92 ? 6.504 -19.734 -10.57 1 98.12 92 PRO A C 1
ATOM 683 O O . PRO A 1 92 ? 5.383 -20.234 -10.438 1 98.12 92 PRO A O 1
ATOM 686 N N . ALA A 1 93 ? 7.699 -20.312 -10.297 1 97.31 93 ALA A N 1
ATOM 687 C CA . ALA A 1 93 ? 7.707 -21.641 -9.688 1 97.31 93 ALA A CA 1
ATOM 688 C C . ALA A 1 93 ? 7.176 -21.594 -8.258 1 97.31 93 ALA A C 1
ATOM 690 O O . ALA A 1 93 ? 7.145 -20.531 -7.641 1 97.31 93 ALA A O 1
ATOM 691 N N . GLY A 1 94 ? 6.766 -22.781 -7.734 1 96.69 94 GLY A N 1
ATOM 692 C CA . GLY A 1 94 ? 6.23 -22.859 -6.383 1 96.69 94 GLY A CA 1
ATOM 693 C C . GLY A 1 94 ? 4.738 -22.609 -6.316 1 96.69 94 GLY A C 1
ATOM 694 O O . GLY A 1 94 ? 4.109 -22.297 -7.332 1 96.69 94 GLY A O 1
ATOM 695 N N . GLU A 1 95 ? 4.184 -22.766 -5.141 1 97.5 95 GLU A N 1
ATOM 696 C CA . GLU A 1 95 ? 2.75 -22.562 -4.945 1 97.5 95 GLU A CA 1
ATOM 697 C C . GLU A 1 95 ? 2.438 -21.094 -4.629 1 97.5 95 GLU A C 1
ATOM 699 O O . GLU A 1 95 ? 2.963 -20.547 -3.664 1 97.5 95 GLU A O 1
ATOM 704 N N . PRO A 1 96 ? 1.625 -20.453 -5.414 1 98.56 96 PRO A N 1
ATOM 705 C CA . PRO A 1 96 ? 1.271 -19.062 -5.129 1 98.56 96 PRO A CA 1
ATOM 706 C C . PRO A 1 96 ? 0.296 -18.922 -3.963 1 98.56 96 PRO A C 1
ATOM 708 O O . PRO A 1 96 ? -0.33 -19.906 -3.559 1 98.56 96 PRO A O 1
ATOM 711 N N . PRO A 1 97 ? 0.193 -17.734 -3.4 1 98.62 97 PRO A N 1
ATOM 712 C CA . PRO A 1 97 ? -0.907 -17.484 -2.465 1 98.62 97 PRO A CA 1
ATOM 713 C C . PRO A 1 97 ? -2.277 -17.766 -3.08 1 98.62 97 PRO A C 1
ATOM 715 O O . PRO A 1 97 ? -2.436 -17.688 -4.301 1 98.62 97 PRO A O 1
ATOM 718 N N . SER A 1 98 ? -3.236 -18.094 -2.264 1 98.44 98 SER A N 1
ATOM 719 C CA . SER A 1 98 ? -4.621 -18.219 -2.705 1 98.44 98 SER A CA 1
ATOM 720 C C . SER A 1 98 ? -5.145 -16.891 -3.244 1 98.44 98 SER A C 1
ATOM 722 O O . SER A 1 98 ? -4.574 -15.828 -2.961 1 98.44 98 SER A O 1
ATOM 724 N N . GLN A 1 99 ? -6.238 -16.984 -4.039 1 98.56 99 GLN A N 1
ATOM 725 C CA . GLN A 1 99 ? -6.914 -15.766 -4.488 1 98.56 99 GLN A CA 1
ATOM 726 C C . GLN A 1 99 ? -7.281 -14.867 -3.309 1 98.56 99 GLN A C 1
ATOM 728 O O . GLN A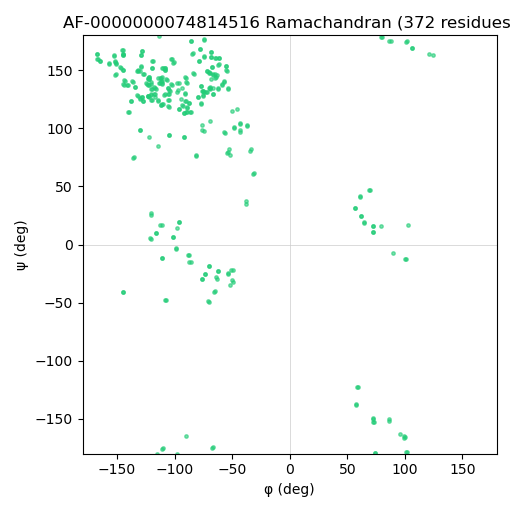 1 99 ? -7.82 -15.344 -2.307 1 98.56 99 GLN A O 1
ATOM 733 N N . ARG A 1 100 ? -6.969 -13.562 -3.494 1 98.62 100 ARG A N 1
ATOM 734 C CA . ARG A 1 100 ? -7.234 -12.672 -2.369 1 98.62 100 ARG A CA 1
ATOM 735 C C . ARG A 1 100 ? -7.211 -11.211 -2.809 1 98.62 100 ARG A C 1
ATOM 737 O O . ARG A 1 100 ? -6.609 -10.875 -3.832 1 98.62 100 ARG A O 1
ATOM 744 N N . ALA A 1 101 ? -7.852 -10.398 -2.047 1 98.19 101 ALA A N 1
ATOM 745 C CA . ALA A 1 101 ? -7.809 -8.945 -2.164 1 98.19 101 ALA A CA 1
ATOM 746 C C . ALA A 1 101 ? -7.496 -8.297 -0.816 1 98.19 101 ALA A C 1
ATOM 748 O O . ALA A 1 101 ? -7.547 -8.961 0.223 1 98.19 101 ALA A O 1
ATOM 749 N N . ALA A 1 102 ? -7.086 -7.031 -0.869 1 98.12 102 ALA A N 1
ATOM 750 C CA . ALA A 1 102 ? -6.871 -6.215 0.325 1 98.12 102 ALA A CA 1
ATOM 751 C C . ALA A 1 102 ? -5.777 -6.809 1.207 1 98.12 102 ALA A C 1
ATOM 753 O O . ALA A 1 102 ? -5.836 -6.703 2.434 1 98.12 102 ALA A O 1
ATOM 754 N N . HIS A 1 103 ? -4.883 -7.574 0.605 1 98.81 103 HIS A N 1
ATOM 755 C CA . HIS A 1 103 ? -3.65 -7.996 1.268 1 98.81 103 HIS A CA 1
ATOM 756 C C . HIS A 1 103 ? -2.621 -6.871 1.277 1 98.81 103 HIS A C 1
ATOM 758 O O . HIS A 1 103 ? -2.816 -5.836 0.634 1 98.81 103 HIS A O 1
ATOM 764 N N . ALA A 1 104 ? -1.566 -7.035 2.053 1 98.88 104 ALA A N 1
ATOM 765 C CA . ALA A 1 104 ? -0.45 -6.094 2.059 1 98.88 104 ALA A CA 1
ATOM 766 C C . ALA A 1 104 ? 0.784 -6.703 1.398 1 98.88 104 ALA A C 1
ATOM 768 O O . ALA A 1 104 ? 0.991 -7.918 1.455 1 98.88 104 ALA A O 1
ATOM 769 N N . ALA A 1 105 ? 1.592 -5.875 0.817 1 98.94 105 ALA A N 1
ATOM 770 C CA . ALA A 1 105 ? 2.834 -6.301 0.179 1 98.94 105 ALA A CA 1
ATOM 771 C C . ALA A 1 105 ? 3.928 -5.25 0.352 1 98.94 105 ALA A C 1
ATOM 773 O O . ALA A 1 105 ? 3.639 -4.055 0.442 1 98.94 105 ALA A O 1
ATOM 774 N N . ALA A 1 106 ? 5.125 -5.637 0.391 1 98.56 106 ALA A N 1
ATOM 775 C CA . ALA A 1 106 ? 6.285 -4.758 0.48 1 98.56 106 ALA A CA 1
ATOM 776 C C . ALA A 1 106 ? 7.512 -5.395 -0.172 1 98.56 106 ALA A C 1
ATOM 778 O O . ALA A 1 106 ? 7.684 -6.617 -0.118 1 98.56 106 ALA A O 1
ATOM 779 N N . ALA A 1 107 ? 8.328 -4.59 -0.757 1 97.69 107 ALA A N 1
ATOM 780 C CA . ALA A 1 107 ? 9.602 -5.059 -1.3 1 97.69 107 ALA A CA 1
ATOM 781 C C . ALA A 1 107 ? 10.625 -5.266 -0.19 1 97.69 107 ALA A C 1
ATOM 783 O O . ALA A 1 107 ? 10.75 -4.434 0.712 1 97.69 107 ALA A O 1
ATOM 784 N N . VAL A 1 108 ? 11.344 -6.328 -0.231 1 95.88 108 VAL A N 1
ATOM 785 C CA . VAL A 1 108 ? 12.508 -6.633 0.592 1 95.88 108 VAL A CA 1
ATOM 786 C C . VAL A 1 108 ? 13.664 -7.082 -0.297 1 95.88 108 VAL A C 1
ATOM 788 O O . VAL A 1 108 ? 13.742 -8.25 -0.683 1 95.88 108 VAL A O 1
ATOM 791 N N . GLY A 1 109 ? 14.562 -6.18 -0.59 1 92.12 109 GLY A N 1
ATOM 792 C CA . GLY A 1 109 ? 15.578 -6.469 -1.592 1 92.12 109 GLY A CA 1
ATOM 793 C C . GLY A 1 109 ? 14.992 -6.809 -2.951 1 92.12 109 GLY A C 1
ATOM 794 O O . GLY A 1 109 ? 14.242 -6.016 -3.521 1 92.12 109 GLY A O 1
ATOM 795 N N . THR A 1 110 ? 15.336 -8.008 -3.457 1 92.94 110 THR A N 1
ATOM 796 C CA . THR A 1 110 ? 14.828 -8.438 -4.754 1 92.94 110 THR A CA 1
ATOM 797 C C . THR A 1 110 ? 13.602 -9.328 -4.586 1 92.94 110 THR A C 1
ATOM 799 O O . THR A 1 110 ? 13.266 -10.109 -5.48 1 92.94 110 THR A O 1
ATOM 802 N N . MET A 1 111 ? 13.023 -9.203 -3.414 1 95.75 111 MET A N 1
ATOM 803 C CA . MET A 1 111 ? 11.836 -10 -3.133 1 95.75 111 MET A CA 1
ATOM 804 C C . MET A 1 111 ? 10.633 -9.109 -2.846 1 95.75 111 MET A C 1
ATOM 806 O O . MET A 1 111 ? 10.797 -7.934 -2.52 1 95.75 111 MET A O 1
ATOM 810 N N . VAL A 1 112 ? 9.477 -9.68 -3.021 1 98.25 112 VAL A N 1
ATOM 811 C CA . VAL A 1 112 ? 8.242 -9.07 -2.543 1 98.25 112 VAL A CA 1
ATOM 812 C C . VAL A 1 112 ? 7.582 -9.977 -1.511 1 98.25 112 VAL A C 1
ATOM 814 O O . VAL A 1 112 ? 7.426 -11.18 -1.74 1 98.25 112 VAL A O 1
ATOM 817 N N . VAL A 1 113 ? 7.227 -9.414 -0.373 1 98.25 113 VAL A N 1
ATOM 818 C CA . VAL A 1 113 ? 6.559 -10.148 0.699 1 98.25 113 VAL A CA 1
ATOM 819 C C . VAL A 1 113 ? 5.07 -9.797 0.711 1 98.25 113 VAL A C 1
ATOM 821 O O . VAL A 1 113 ? 4.699 -8.633 0.56 1 98.25 113 VAL A O 1
ATOM 824 N N . PHE A 1 114 ? 4.207 -10.797 0.898 1 98.75 114 PHE A N 1
ATOM 825 C CA . PHE A 1 114 ? 2.756 -10.648 0.92 1 98.75 114 PHE A CA 1
ATOM 826 C C . PHE A 1 114 ? 2.174 -11.203 2.215 1 98.75 114 PHE A C 1
ATOM 828 O O . PHE A 1 114 ? 2.582 -12.273 2.678 1 98.75 114 PHE A O 1
ATOM 835 N N . GLN A 1 115 ? 1.257 -10.555 2.766 1 98.25 115 GLN A N 1
ATOM 836 C CA . GLN A 1 115 ? 0.625 -11.023 3.996 1 98.25 115 GLN A CA 1
ATOM 837 C C . GLN A 1 115 ? -0.877 -10.758 3.979 1 98.25 115 GLN A C 1
ATOM 839 O O . GLN A 1 115 ? -1.319 -9.695 3.537 1 98.25 115 GLN A O 1
ATOM 844 N N . GLY A 1 116 ? -1.655 -11.703 4.41 1 98.19 116 GLY A N 1
ATOM 845 C CA . GLY A 1 116 ? -3.076 -11.555 4.676 1 98.19 116 GLY A CA 1
ATOM 846 C C . GLY A 1 116 ? -3.912 -11.43 3.414 1 98.19 116 GLY A C 1
ATOM 847 O O . GLY A 1 116 ? -3.59 -12.039 2.391 1 98.19 116 GLY A O 1
ATOM 848 N N . GLY A 1 117 ? -5.02 -10.703 3.525 1 98.12 117 GLY A N 1
ATOM 849 C CA . GLY A 1 117 ? -5.996 -10.555 2.461 1 98.12 117 GLY A CA 1
ATOM 850 C C . GLY A 1 117 ? -7.27 -11.344 2.703 1 98.12 117 GLY A C 1
ATOM 851 O O . GLY A 1 117 ? -7.324 -12.172 3.615 1 98.12 117 GLY A O 1
ATOM 852 N N . ILE A 1 118 ? -8.203 -11.047 1.882 1 96.06 118 ILE A N 1
ATOM 853 C CA . ILE A 1 118 ? -9.508 -11.688 2.01 1 96.06 118 ILE A CA 1
ATOM 854 C C . ILE A 1 118 ? -9.805 -12.5 0.754 1 96.06 118 ILE A C 1
ATOM 856 O O . ILE A 1 118 ? -9.617 -12.023 -0.365 1 96.06 118 ILE A O 1
ATOM 860 N N . GLY A 1 119 ? -10.305 -13.711 0.93 1 94.31 119 GLY A N 1
ATOM 861 C CA . GLY A 1 119 ? -10.625 -14.609 -0.164 1 94.31 119 GLY A CA 1
ATOM 862 C C . GLY A 1 119 ? -12.094 -14.602 -0.543 1 94.31 119 GLY A C 1
ATOM 863 O O . GLY A 1 119 ? -12.859 -13.766 -0.054 1 94.31 119 GLY A O 1
ATOM 864 N N . PRO A 1 120 ? -12.609 -15.406 -1.581 1 87.19 120 PRO A N 1
ATOM 865 C CA . PRO A 1 120 ? -13.961 -15.422 -2.129 1 87.19 120 PRO A CA 1
ATOM 866 C C . PRO A 1 120 ? -15.031 -15.578 -1.049 1 87.19 120 PRO A C 1
ATOM 868 O O 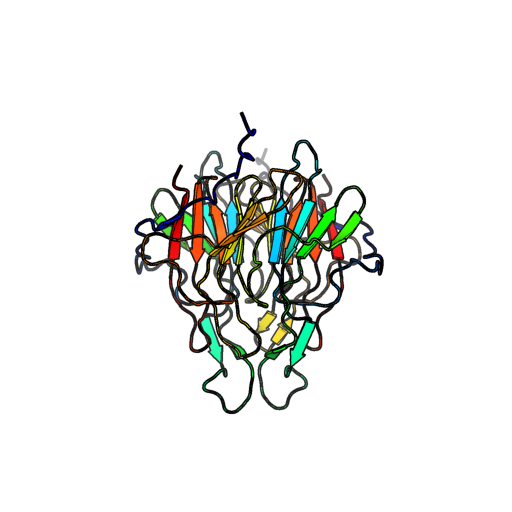. PRO A 1 120 ? -16.109 -14.984 -1.155 1 87.19 120 PRO A O 1
ATOM 871 N N . ALA A 1 121 ? -14.938 -16.219 -0.059 1 81.25 121 ALA A N 1
ATOM 872 C CA . ALA A 1 121 ? -15.961 -16.469 0.952 1 81.25 121 ALA A CA 1
ATOM 873 C C . ALA A 1 121 ? -15.789 -15.523 2.141 1 81.25 121 ALA A C 1
ATOM 875 O O . ALA A 1 121 ? -16.438 -15.688 3.172 1 81.25 121 ALA A O 1
ATOM 876 N N . GLY A 1 122 ? -15.016 -14.555 1.927 1 82.56 122 GLY A N 1
ATOM 877 C CA . GLY A 1 122 ? -14.859 -13.562 2.979 1 82.56 122 GLY A CA 1
ATOM 878 C C . GLY A 1 122 ? -13.922 -14.016 4.086 1 82.56 122 GLY A C 1
ATOM 879 O O . GLY A 1 122 ? -13.938 -13.453 5.184 1 82.56 122 GLY A O 1
ATOM 880 N N . HIS A 1 123 ? -13.172 -15 3.83 1 87.25 123 HIS A N 1
ATOM 881 C CA . HIS A 1 123 ? -12.227 -15.461 4.844 1 87.25 123 HIS A CA 1
ATOM 882 C C . HIS A 1 123 ? -10.883 -14.758 4.695 1 87.25 123 HIS A C 1
ATOM 884 O O . HIS A 1 123 ? -10.328 -14.688 3.598 1 87.25 123 HIS A O 1
ATOM 890 N N . SER A 1 124 ? -10.445 -14.242 5.844 1 93.5 124 SER A N 1
ATOM 891 C CA . SER A 1 124 ? -9.125 -13.625 5.855 1 93.5 124 SER A CA 1
ATOM 892 C C . SER A 1 124 ? -8.031 -14.664 6.023 1 93.5 124 SER A C 1
ATOM 894 O O . SER A 1 124 ? -8.211 -15.664 6.723 1 93.5 124 SER A O 1
ATOM 896 N N . THR A 1 125 ? -6.914 -14.422 5.43 1 94.81 125 THR A N 1
ATOM 897 C CA . THR A 1 125 ? -5.762 -15.312 5.531 1 94.81 125 THR A CA 1
ATOM 898 C C . THR A 1 125 ? -4.73 -14.75 6.508 1 94.81 125 THR A C 1
ATOM 900 O O . THR A 1 125 ? -4.734 -13.547 6.797 1 94.81 125 THR A O 1
ATOM 903 N N . ASP A 1 126 ? -3.844 -15.625 7.023 1 95.12 126 ASP A N 1
ATOM 904 C CA . ASP A 1 126 ? -2.787 -15.195 7.938 1 95.12 126 ASP A CA 1
ATOM 905 C C . ASP A 1 126 ? -1.408 -15.547 7.383 1 95.12 126 ASP A C 1
ATOM 907 O O . ASP A 1 126 ? -0.394 -15.336 8.055 1 95.12 126 ASP A O 1
ATOM 911 N N . ASP A 1 127 ? -1.368 -16.016 6.246 1 96.38 127 ASP A N 1
ATOM 912 C CA . ASP A 1 127 ? -0.124 -16.562 5.707 1 96.38 127 ASP A CA 1
ATOM 913 C C . ASP A 1 127 ? 0.801 -15.445 5.234 1 96.38 127 ASP A C 1
ATOM 915 O O . ASP A 1 127 ? 0.366 -14.305 5.059 1 96.38 127 ASP A O 1
ATOM 919 N N . LEU A 1 128 ? 2.035 -15.781 5.176 1 96.94 128 LEU A N 1
ATOM 920 C CA . LEU A 1 128 ? 3.096 -14.945 4.621 1 96.94 128 LEU A CA 1
ATOM 921 C C . LEU A 1 128 ? 3.773 -15.641 3.443 1 96.94 128 LEU A C 1
ATOM 923 O O . LEU A 1 128 ? 4.207 -16.781 3.559 1 96.94 128 LEU A O 1
ATOM 927 N N . TYR A 1 129 ? 3.793 -14.977 2.32 1 98.19 129 TYR A N 1
ATOM 928 C CA . TYR A 1 129 ? 4.469 -15.484 1.13 1 98.19 129 TYR A CA 1
ATOM 929 C C . TYR A 1 129 ? 5.57 -14.531 0.681 1 98.19 129 TYR A C 1
ATOM 931 O O . TYR A 1 129 ? 5.488 -13.32 0.915 1 98.19 129 TYR A O 1
ATOM 939 N N . VAL A 1 130 ? 6.559 -15.102 0.05 1 97.81 130 VAL A N 1
ATOM 940 C CA . VAL A 1 130 ? 7.613 -14.344 -0.606 1 97.81 130 VAL A CA 1
ATOM 941 C C . VAL A 1 130 ? 7.68 -14.719 -2.086 1 97.81 130 VAL A C 1
ATOM 943 O O . VAL A 1 130 ? 7.656 -15.898 -2.434 1 97.81 130 VAL A O 1
ATOM 946 N N . LEU A 1 131 ? 7.629 -13.758 -2.906 1 98.19 131 LEU A N 1
ATOM 947 C CA . LEU A 1 131 ? 8.023 -13.906 -4.301 1 98.19 131 LEU A CA 1
ATOM 948 C C . LEU A 1 131 ? 9.5 -13.562 -4.488 1 98.19 131 LEU A C 1
ATOM 950 O O . LEU A 1 131 ? 9.898 -12.406 -4.336 1 98.19 131 LEU A O 1
ATOM 954 N N . ASP A 1 132 ? 10.281 -14.523 -4.816 1 96.44 132 ASP A N 1
ATOM 955 C CA . ASP A 1 132 ? 11.719 -14.359 -5.027 1 96.44 132 ASP A CA 1
ATOM 956 C C . ASP A 1 132 ? 12.023 -14.008 -6.48 1 96.44 132 ASP A C 1
ATOM 958 O O . ASP A 1 132 ? 11.844 -14.836 -7.375 1 96.44 132 ASP A O 1
ATOM 962 N N . LEU A 1 133 ? 12.531 -12.812 -6.691 1 95.44 133 LEU A N 1
ATOM 963 C CA . LEU A 1 133 ? 12.789 -12.297 -8.031 1 95.44 133 LEU A CA 1
ATOM 964 C C . LEU A 1 133 ? 14.289 -12.156 -8.273 1 95.44 133 LEU A C 1
ATOM 966 O O . LEU A 1 133 ? 14.711 -11.43 -9.172 1 95.44 133 LEU A O 1
ATOM 970 N N . THR A 1 134 ? 15.062 -12.75 -7.512 1 91 134 THR A N 1
ATOM 971 C CA . THR A 1 134 ? 16.516 -12.609 -7.562 1 91 134 THR A CA 1
ATOM 972 C C . THR A 1 134 ? 17.062 -13.164 -8.867 1 91 134 THR A C 1
ATOM 974 O O . THR A 1 134 ? 17.984 -12.578 -9.461 1 91 134 THR A O 1
ATOM 977 N N . ASN A 1 135 ? 16.5 -14.297 -9.266 1 88.5 135 ASN A N 1
ATOM 978 C CA . ASN A 1 135 ? 16.953 -14.93 -10.5 1 88.5 135 ASN A CA 1
ATOM 979 C C . ASN A 1 135 ? 15.875 -14.93 -11.57 1 88.5 135 ASN A C 1
ATOM 981 O O . ASN A 1 135 ? 14.789 -14.391 -11.367 1 88.5 135 ASN A O 1
ATOM 985 N N . ASP A 1 136 ? 16.172 -15.469 -12.727 1 88.62 136 ASP A N 1
ATOM 986 C CA . ASP A 1 136 ? 15.227 -15.445 -13.844 1 88.62 136 ASP A CA 1
ATOM 987 C C . ASP A 1 136 ? 14.078 -16.422 -13.617 1 88.62 136 ASP A C 1
ATOM 989 O O . ASP A 1 136 ? 13.016 -16.297 -14.219 1 88.62 136 ASP A O 1
ATOM 993 N N . LYS A 1 137 ? 14.445 -17.328 -12.852 1 92.06 137 LYS A N 1
ATOM 994 C CA . LYS A 1 137 ? 13.367 -18.25 -12.461 1 92.06 137 LYS A CA 1
ATOM 995 C C . LYS A 1 137 ? 12.703 -17.781 -11.172 1 92.06 137 LYS A C 1
ATOM 997 O O . LYS A 1 137 ? 13.109 -18.172 -10.078 1 92.06 137 LYS A O 1
ATOM 1002 N N . PHE A 1 138 ? 11.688 -17.031 -11.352 1 96.25 138 PHE A N 1
ATOM 1003 C CA . PHE A 1 138 ? 10.961 -16.5 -10.195 1 96.25 138 PHE A CA 1
ATOM 1004 C C . PHE A 1 138 ? 10.281 -17.625 -9.422 1 96.25 138 PHE A C 1
ATOM 1006 O O . PHE A 1 138 ? 9.805 -18.594 -10.016 1 96.25 138 PHE A O 1
ATOM 1013 N N . LYS A 1 139 ? 10.227 -17.391 -8.109 1 97.44 139 LYS A N 1
ATOM 1014 C CA . LYS A 1 139 ? 9.719 -18.484 -7.281 1 97.44 139 LYS A CA 1
ATOM 1015 C C . LYS A 1 139 ? 8.898 -17.938 -6.117 1 97.44 139 LYS A C 1
ATOM 1017 O O . LYS A 1 139 ? 9.281 -16.953 -5.48 1 97.44 139 LYS A O 1
ATOM 1022 N N . TRP A 1 140 ? 7.84 -18.641 -5.824 1 98.19 140 TRP A N 1
ATOM 1023 C CA . TRP A 1 140 ? 7.047 -18.406 -4.621 1 98.19 140 TRP A CA 1
ATOM 1024 C C . TRP A 1 140 ? 7.562 -19.25 -3.457 1 98.19 140 TRP A C 1
ATOM 1026 O O . TRP A 1 140 ? 7.902 -20.422 -3.631 1 98.19 140 TRP A O 1
ATOM 1036 N N . HIS A 1 141 ? 7.578 -18.609 -2.287 1 96.81 141 HIS A N 1
ATOM 1037 C CA . HIS A 1 141 ? 7.797 -19.312 -1.031 1 96.81 141 HIS A CA 1
ATOM 1038 C C . HIS A 1 141 ? 6.715 -18.984 -0.014 1 96.81 141 HIS A C 1
ATOM 1040 O O . HIS A 1 141 ? 6.43 -17.812 0.233 1 96.81 141 HIS A O 1
ATOM 1046 N N . ARG A 1 142 ? 6.098 -20.031 0.542 1 95.94 142 ARG A N 1
ATOM 1047 C CA . ARG A 1 142 ? 5.367 -19.812 1.785 1 95.94 142 ARG A CA 1
ATOM 1048 C C . ARG A 1 142 ? 6.312 -19.781 2.98 1 95.94 142 ARG A C 1
ATOM 1050 O O . ARG A 1 142 ? 7.121 -20.688 3.162 1 95.94 142 ARG A O 1
ATOM 1057 N N . VAL A 1 143 ? 6.258 -18.766 3.771 1 93.62 143 VAL A N 1
ATOM 1058 C CA . VAL A 1 143 ? 7.27 -18.547 4.801 1 93.62 143 VAL A CA 1
ATOM 1059 C C . VAL A 1 143 ? 6.688 -18.859 6.176 1 93.62 143 VAL A C 1
ATOM 1061 O O . VAL A 1 143 ? 5.535 -18.531 6.461 1 93.62 143 VAL A O 1
ATOM 1064 N N . VAL A 1 144 ? 7.57 -19.438 6.918 1 88 144 VAL A N 1
ATOM 1065 C CA . VAL A 1 144 ? 7.215 -19.688 8.312 1 88 144 VAL A CA 1
ATOM 1066 C C . VAL A 1 144 ? 7.633 -18.5 9.172 1 88 144 VAL A C 1
ATOM 1068 O O . VAL A 1 144 ? 8.766 -18.031 9.078 1 88 144 VAL A O 1
ATOM 1071 N N . VAL A 1 145 ? 6.719 -17.969 9.836 1 90.44 145 VAL A N 1
ATOM 1072 C CA . VAL A 1 145 ? 7 -16.906 10.789 1 90.44 145 VAL A CA 1
ATOM 1073 C C . VAL A 1 145 ? 7.133 -17.484 12.195 1 90.44 145 VAL A C 1
ATOM 1075 O O . VAL A 1 145 ? 6.203 -18.125 12.703 1 90.44 145 VAL A O 1
ATOM 1078 N N . GLN A 1 146 ? 8.328 -17.344 12.758 1 90.94 146 GLN A N 1
ATOM 1079 C CA . GLN A 1 146 ? 8.539 -17.812 14.125 1 90.94 146 GLN A CA 1
ATOM 1080 C C . GLN A 1 146 ? 7.945 -16.828 15.133 1 90.94 146 GLN A C 1
ATOM 1082 O O . GLN A 1 146 ? 8.391 -15.68 15.219 1 90.94 146 GLN A O 1
ATOM 1087 N N . GLY A 1 147 ? 6.98 -17.297 15.977 1 89.25 147 GLY A N 1
ATOM 1088 C CA . GLY A 1 147 ? 6.25 -16.438 16.891 1 89.25 147 GLY A CA 1
ATOM 1089 C C . GLY A 1 147 ? 4.859 -16.078 16.406 1 89.25 147 GLY A C 1
ATOM 1090 O O . GLY A 1 147 ? 4.402 -16.609 15.383 1 89.25 147 GLY A O 1
ATOM 1091 N N . PRO A 1 148 ? 4.172 -15.258 17.219 1 89.5 148 PRO A N 1
ATOM 1092 C CA . PRO A 1 148 ? 2.82 -14.859 16.828 1 89.5 148 PRO A CA 1
ATOM 1093 C C . PRO A 1 148 ? 2.816 -13.82 15.703 1 89.5 148 PRO A C 1
ATOM 1095 O O . PRO A 1 148 ? 3.072 -12.641 15.953 1 89.5 148 PRO A O 1
ATOM 1098 N N . GLY A 1 149 ? 2.635 -14.227 14.523 1 90.5 149 GLY A N 1
ATOM 1099 C CA . GLY A 1 149 ? 2.576 -13.312 13.391 1 90.5 149 GLY A CA 1
ATOM 1100 C C . GLY A 1 149 ? 1.356 -12.406 13.422 1 90.5 149 GLY A C 1
ATOM 1101 O O . GLY A 1 149 ? 0.616 -12.391 14.406 1 90.5 149 GLY A O 1
ATOM 1102 N N . PRO A 1 150 ? 1.182 -11.656 12.398 1 90.44 150 PRO A N 1
ATOM 1103 C CA . PRO A 1 150 ? 0.109 -10.664 12.383 1 90.44 150 PRO A CA 1
ATOM 1104 C C . PRO A 1 150 ? -1.28 -11.289 12.484 1 90.44 150 PRO A C 1
ATOM 1106 O O . PRO A 1 150 ? -2.225 -10.633 12.938 1 90.44 150 PRO A O 1
ATOM 1109 N N . GLY A 1 151 ? -1.405 -12.625 12.094 1 93.12 151 GLY A N 1
ATOM 1110 C CA . GLY A 1 151 ? -2.705 -13.281 12.094 1 93.12 151 GLY A CA 1
ATOM 1111 C C . GLY A 1 151 ? -3.547 -12.93 10.883 1 93.12 151 GLY A C 1
ATOM 1112 O O . GLY A 1 151 ? -3.107 -12.18 10.008 1 93.12 151 GLY A O 1
ATOM 1113 N N . PRO A 1 152 ? -4.785 -13.57 10.844 1 96.19 152 PRO A N 1
ATOM 1114 C CA . PRO A 1 152 ? -5.66 -13.297 9.703 1 96.19 152 PRO A CA 1
ATOM 1115 C C . PRO A 1 152 ? -6.16 -11.852 9.68 1 96.19 152 PRO A C 1
ATOM 1117 O O . PRO A 1 152 ? -6.648 -11.344 10.688 1 96.19 152 PRO A O 1
ATOM 1120 N N . ARG A 1 153 ? -6.008 -11.234 8.555 1 96.88 153 ARG A N 1
ATOM 1121 C CA . ARG A 1 153 ? -6.441 -9.844 8.438 1 96.88 153 ARG A CA 1
ATOM 1122 C C . ARG A 1 153 ? -6.484 -9.398 6.984 1 96.88 153 ARG A C 1
ATOM 1124 O O . ARG A 1 153 ? -5.875 -10.031 6.117 1 96.88 153 ARG A O 1
ATOM 1131 N N . TYR A 1 154 ? -7.203 -8.398 6.73 1 97.25 154 TYR A N 1
ATOM 1132 C CA . TYR A 1 154 ? -7.172 -7.652 5.477 1 97.25 154 TYR A CA 1
ATOM 1133 C C . TYR A 1 154 ? -7.41 -6.168 5.719 1 97.25 154 TYR A C 1
ATOM 1135 O O . TYR A 1 154 ? -7.777 -5.766 6.828 1 97.25 154 TYR A O 1
ATOM 1143 N N . GLY A 1 155 ? -7.082 -5.336 4.711 1 97.88 155 GLY A N 1
ATOM 1144 C CA . GLY A 1 155 ? -7.207 -3.896 4.887 1 97.88 155 GLY A CA 1
ATOM 1145 C C . GLY A 1 155 ? -6.152 -3.312 5.805 1 97.88 155 GLY A C 1
ATOM 1146 O O . GLY A 1 155 ? -6.309 -2.201 6.312 1 97.88 155 GLY A O 1
ATOM 1147 N N . HIS A 1 156 ? -5.141 -4.09 6.148 1 98.38 156 HIS A N 1
ATOM 1148 C CA . HIS A 1 156 ? -3.961 -3.633 6.875 1 98.38 156 HIS A CA 1
ATOM 1149 C C . HIS A 1 156 ? -2.912 -3.07 5.922 1 98.38 156 HIS A C 1
ATOM 1151 O O . HIS A 1 156 ? -3.127 -3.031 4.707 1 98.38 156 HIS A O 1
ATOM 1157 N N . ALA A 1 157 ? -1.858 -2.545 6.488 1 98.81 157 ALA A N 1
ATOM 1158 C CA . ALA A 1 157 ? -0.735 -2.07 5.688 1 98.81 157 ALA A CA 1
ATOM 1159 C C . ALA A 1 157 ? 0.584 -2.645 6.195 1 98.81 157 ALA A C 1
ATOM 1161 O O . ALA A 1 157 ? 0.704 -2.99 7.375 1 98.81 157 ALA A O 1
ATOM 1162 N N . MET A 1 158 ? 1.495 -2.738 5.34 1 98.5 158 MET A N 1
ATOM 1163 C CA . MET A 1 158 ? 2.82 -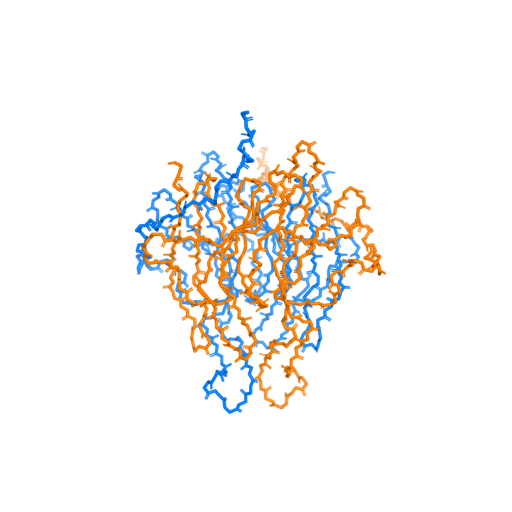3.285 5.621 1 98.5 158 MET A CA 1
ATOM 1164 C C . MET A 1 158 ? 3.893 -2.545 4.828 1 98.5 158 MET A C 1
ATOM 1166 O O . MET A 1 158 ? 3.695 -2.232 3.652 1 98.5 158 MET A O 1
ATOM 1170 N N . ASP A 1 159 ? 4.965 -2.258 5.422 1 98.69 159 ASP A N 1
ATOM 1171 C CA . ASP A 1 159 ? 6.105 -1.666 4.723 1 98.69 159 ASP A CA 1
ATOM 1172 C C . ASP A 1 159 ? 7.418 -2.033 5.406 1 98.69 159 ASP A C 1
ATOM 1174 O O . ASP A 1 159 ? 7.426 -2.455 6.562 1 98.69 159 ASP A O 1
ATOM 1178 N N . LEU A 1 160 ? 8.469 -1.956 4.672 1 97.69 160 LEU A N 1
ATOM 1179 C CA . LEU A 1 160 ? 9.82 -2.193 5.172 1 97.69 160 LEU A CA 1
ATOM 1180 C C . LEU A 1 160 ? 10.477 -0.887 5.605 1 97.69 160 LEU A C 1
ATOM 1182 O O . LEU A 1 160 ? 10.695 0.007 4.781 1 97.69 160 LEU A O 1
ATOM 1186 N N . VAL A 1 161 ? 10.828 -0.816 6.844 1 97 161 VAL A N 1
ATOM 1187 C CA . VAL A 1 161 ? 11.453 0.405 7.348 1 97 161 VAL A CA 1
ATOM 1188 C C . VAL A 1 161 ? 12.898 0.127 7.73 1 97 161 VAL A C 1
ATOM 1190 O O . VAL A 1 161 ? 13.219 -0.938 8.266 1 97 161 VAL A O 1
ATOM 1193 N N . ALA A 1 162 ? 13.812 1.026 7.43 1 95.56 162 ALA A N 1
ATOM 1194 C CA . ALA A 1 162 ? 15.242 0.981 7.738 1 95.56 162 ALA A CA 1
ATOM 1195 C C . ALA A 1 162 ? 15.922 -0.173 7.008 1 95.56 162 ALA A C 1
ATOM 1197 O O . ALA A 1 162 ? 16.969 -0.669 7.453 1 95.56 162 ALA A O 1
ATOM 1198 N N . GLN A 1 163 ? 15.266 -0.651 6.004 1 94 163 GLN A N 1
ATOM 1199 C CA . GLN A 1 163 ? 15.758 -1.784 5.23 1 94 163 GLN A CA 1
ATOM 1200 C C . GLN A 1 163 ? 16 -3 6.121 1 94 163 GLN A C 1
ATOM 1202 O O . GLN A 1 163 ? 16.922 -3.773 5.891 1 94 163 GLN A O 1
ATOM 1207 N N . ARG A 1 164 ? 15.172 -3.078 7.156 1 94.19 164 ARG A N 1
ATOM 1208 C CA . ARG A 1 164 ? 15.453 -4.129 8.125 1 94.19 164 ARG A CA 1
ATOM 1209 C C . ARG A 1 164 ? 14.164 -4.711 8.703 1 94.19 164 ARG A C 1
ATOM 1211 O O . ARG A 1 164 ? 14.07 -5.918 8.93 1 94.19 164 ARG A O 1
ATOM 1218 N N . TYR A 1 165 ? 13.234 -3.883 8.977 1 94.88 165 TYR A N 1
ATOM 1219 C CA . TYR A 1 165 ? 12.047 -4.332 9.695 1 94.88 165 TYR A CA 1
ATOM 1220 C C . TYR A 1 165 ? 10.82 -4.289 8.797 1 94.88 165 TYR A C 1
ATOM 1222 O O . TYR A 1 165 ? 10.469 -3.234 8.266 1 94.88 165 TYR A O 1
ATOM 1230 N N . LEU A 1 166 ? 10.242 -5.426 8.633 1 96 166 LEU A N 1
ATOM 1231 C CA . LEU A 1 166 ? 8.93 -5.484 8.008 1 96 166 LEU A CA 1
ATOM 1232 C C . LEU A 1 166 ? 7.824 -5.293 9.039 1 96 166 LEU A C 1
ATOM 1234 O O . LEU A 1 166 ? 7.648 -6.129 9.93 1 96 166 LEU A O 1
ATOM 1238 N N . VAL A 1 167 ? 7.09 -4.184 8.922 1 96.12 167 VAL A N 1
ATOM 1239 C CA . VAL A 1 167 ? 6.125 -3.83 9.953 1 96.12 167 VAL A CA 1
ATOM 1240 C C . VAL A 1 167 ? 4.707 -3.898 9.383 1 96.12 167 VAL A C 1
ATOM 1242 O O . VAL A 1 167 ? 4.422 -3.295 8.352 1 96.12 167 VAL A O 1
ATOM 1245 N N . THR A 1 168 ? 3.852 -4.664 9.984 1 96.38 168 THR A N 1
ATOM 1246 C CA . THR A 1 168 ? 2.432 -4.77 9.672 1 96.38 168 THR A CA 1
ATOM 1247 C C . THR A 1 168 ? 1.591 -4.031 10.711 1 96.38 168 THR A C 1
ATOM 1249 O O . THR A 1 168 ? 1.801 -4.195 11.914 1 96.38 168 THR A O 1
ATOM 1252 N N . VAL A 1 169 ? 0.657 -3.227 10.242 1 96.31 169 VAL A N 1
ATOM 1253 C CA . VAL A 1 169 ? -0.116 -2.424 11.18 1 96.31 169 VAL A CA 1
ATOM 1254 C C . VAL A 1 169 ? -1.607 -2.588 10.898 1 96.31 169 VAL A C 1
ATOM 1256 O O . VAL A 1 169 ? -2.051 -2.422 9.758 1 96.31 169 VAL A O 1
ATOM 1259 N N . SER A 1 170 ? -2.389 -2.973 11.93 1 96.75 170 SER A N 1
ATOM 1260 C CA . SER A 1 170 ? -3.842 -2.961 12.07 1 96.75 170 SER A CA 1
ATOM 1261 C C . SER A 1 170 ? -4.512 -3.779 10.969 1 96.75 170 SER A C 1
ATOM 1263 O O . SER A 1 170 ? -4.109 -4.91 10.703 1 96.75 170 SER A O 1
ATOM 1265 N N . GLY A 1 171 ? -5.629 -3.293 10.375 1 97.06 171 GLY A N 1
ATOM 1266 C CA . GLY A 1 171 ? -6.504 -4.078 9.516 1 97.06 171 GLY A CA 1
ATOM 1267 C C . GLY A 1 171 ? -7.746 -4.574 10.227 1 97.06 171 GLY A C 1
ATOM 1268 O O . GLY A 1 171 ? -8.156 -4.008 11.242 1 97.06 171 GLY A O 1
ATOM 1269 N N . ASN A 1 172 ? -8.391 -5.535 9.539 1 94.56 172 ASN A N 1
ATOM 1270 C CA . ASN A 1 172 ? -9.594 -6.098 10.148 1 94.56 172 ASN A CA 1
ATOM 1271 C C . ASN A 1 172 ? -9.75 -7.582 9.812 1 94.56 172 ASN A C 1
ATOM 1273 O O . ASN A 1 172 ? -9.023 -8.109 8.969 1 94.56 172 ASN A O 1
ATOM 1277 N N . ASP A 1 173 ? -10.648 -8.188 10.531 1 87.38 173 ASP A N 1
ATOM 1278 C CA . ASP A 1 173 ? -10.883 -9.617 10.312 1 87.38 173 ASP A CA 1
ATOM 1279 C C . ASP A 1 173 ? -12.305 -9.867 9.805 1 87.38 173 ASP A C 1
ATOM 1281 O O . ASP A 1 173 ? -12.781 -11 9.82 1 87.38 173 ASP A O 1
ATOM 1285 N N . GLY A 1 174 ? -13.031 -8.797 9.445 1 84.19 174 GLY A N 1
ATOM 1286 C CA . GLY A 1 174 ? -14.406 -8.914 8.984 1 84.19 174 GLY A CA 1
ATOM 1287 C C . GLY A 1 174 ? -15.422 -8.578 10.062 1 84.19 174 GLY A C 1
ATOM 1288 O O . GLY A 1 174 ? -16.609 -8.406 9.766 1 84.19 174 GLY A O 1
ATOM 1289 N N . ILE A 1 175 ? -14.93 -8.492 11.289 1 85.75 175 ILE A N 1
ATOM 1290 C CA . ILE A 1 175 ? -15.812 -8.148 12.398 1 85.75 175 ILE A CA 1
ATOM 1291 C C . ILE A 1 175 ? -15.516 -6.723 12.867 1 85.75 175 ILE A C 1
ATOM 1293 O O . ILE A 1 175 ? -16.438 -5.91 13.016 1 85.75 175 ILE A O 1
ATOM 1297 N N . ALA A 1 176 ? -14.344 -6.445 13.047 1 92.19 176 ALA A N 1
ATOM 1298 C CA . ALA A 1 176 ? -13.914 -5.121 13.5 1 92.19 176 ALA A CA 1
ATOM 1299 C C . ALA A 1 176 ? -12.461 -4.852 13.117 1 92.19 176 ALA A C 1
ATOM 1301 O O . ALA A 1 176 ? -11.672 -5.785 12.953 1 92.19 176 ALA A O 1
ATOM 1302 N N . PRO A 1 177 ? -12.125 -3.543 13.016 1 95.38 177 PRO A N 1
ATOM 1303 C CA . PRO A 1 177 ? -10.703 -3.244 12.859 1 95.38 177 PRO A CA 1
ATOM 1304 C C . PRO A 1 177 ? -9.891 -3.576 14.109 1 95.38 177 PRO A C 1
ATOM 1306 O O . PRO A 1 177 ? -10.43 -3.559 15.219 1 95.38 177 PRO A O 1
ATOM 1309 N N . SER A 1 178 ? -8.664 -3.854 13.875 1 93.25 178 SER A N 1
ATOM 1310 C CA . SER A 1 178 ? -7.754 -4.164 14.977 1 93.25 178 SER A CA 1
ATOM 1311 C C . SER A 1 178 ? -6.727 -3.055 15.172 1 93.25 178 SER A C 1
ATOM 1313 O O . SER A 1 178 ? -6.488 -2.252 14.273 1 93.25 178 SER A O 1
ATOM 1315 N N . SER A 1 179 ? -6.281 -2.941 16.391 1 92.94 179 SER A N 1
ATOM 1316 C CA . SER A 1 179 ? -5.117 -2.133 16.75 1 92.94 179 SER A CA 1
ATOM 1317 C C . SER A 1 179 ? -3.906 -3.01 17.047 1 92.94 179 SER A C 1
ATOM 1319 O O . SER A 1 179 ? -3.797 -3.572 18.141 1 92.94 179 SER A O 1
ATOM 1321 N N . SER A 1 180 ? -3.113 -3.213 16.047 1 91 180 SER A N 1
ATOM 1322 C CA . SER A 1 180 ? -1.969 -4.102 16.234 1 91 180 SER A CA 1
ATOM 1323 C C . SER A 1 180 ? -0.787 -3.66 15.383 1 91 180 SER A C 1
ATOM 1325 O O . SER A 1 180 ? -0.967 -2.998 14.359 1 91 180 SER A O 1
ATOM 1327 N N . LEU A 1 181 ? 0.375 -3.986 15.859 1 93.62 181 LEU A N 1
ATOM 1328 C CA . LEU A 1 181 ? 1.633 -3.811 15.141 1 93.62 181 LEU A CA 1
ATOM 1329 C C . LEU A 1 181 ? 2.535 -5.027 15.32 1 93.62 181 LEU A C 1
ATOM 1331 O O . LEU A 1 181 ? 2.752 -5.484 16.438 1 93.62 181 LEU A O 1
ATOM 1335 N N . VAL A 1 182 ? 2.912 -5.59 14.289 1 93 182 VAL A N 1
ATOM 1336 C CA . VAL A 1 182 ? 3.854 -6.703 14.32 1 93 182 VAL A CA 1
ATOM 1337 C C . VAL A 1 182 ? 5.098 -6.348 13.508 1 93 182 VAL A C 1
ATOM 1339 O O . VAL A 1 182 ? 4.996 -5.891 12.375 1 93 182 VAL A O 1
ATOM 1342 N N . ARG A 1 183 ? 6.25 -6.527 14.094 1 94.38 183 ARG A N 1
ATOM 1343 C CA . ARG A 1 183 ? 7.535 -6.344 13.422 1 94.38 183 ARG A CA 1
ATOM 1344 C C . ARG A 1 183 ? 8.195 -7.684 13.125 1 94.38 183 ARG A C 1
ATOM 1346 O O . ARG A 1 183 ? 8.375 -8.508 14.023 1 94.38 183 ARG A O 1
ATOM 1353 N N . LEU A 1 184 ? 8.484 -7.828 11.891 1 93.25 184 LEU A N 1
ATOM 1354 C CA . LEU A 1 184 ? 9.219 -9.016 11.469 1 93.25 184 LEU A CA 1
ATOM 1355 C C . LEU A 1 184 ? 10.625 -8.656 11.016 1 93.25 184 LEU A C 1
ATOM 1357 O O . LEU A 1 184 ? 10.836 -7.629 10.367 1 93.25 184 LEU A O 1
ATOM 1361 N N . SER A 1 185 ? 11.547 -9.461 11.383 1 91.31 185 SER A N 1
ATOM 1362 C CA . SER A 1 185 ? 12.914 -9.352 10.875 1 91.31 185 SER A CA 1
ATOM 1363 C C . SER A 1 185 ? 13.359 -10.648 10.219 1 91.31 185 SER A C 1
ATOM 1365 O O . SER A 1 185 ? 12.992 -11.742 10.656 1 91.31 185 SER A O 1
ATOM 1367 N N . SER A 1 186 ? 14.023 -10.406 9.07 1 82.44 186 SER A N 1
ATOM 1368 C CA . SER A 1 186 ? 14.547 -11.594 8.414 1 82.44 186 SER A CA 1
ATOM 1369 C C . SER A 1 186 ? 15.688 -12.211 9.227 1 82.44 186 SER A C 1
ATOM 1371 O O . SER A 1 186 ? 16.453 -11.492 9.867 1 82.44 186 SER A O 1
ATOM 1373 N N . CYS A 1 187 ? 15.594 -13.531 9.344 1 68.19 187 CYS A N 1
ATOM 1374 C CA . CYS A 1 187 ? 16.641 -14.242 10.07 1 68.19 187 CYS A CA 1
ATOM 1375 C C . CYS A 1 187 ? 17.859 -14.484 9.18 1 68.19 187 CYS A C 1
ATOM 1377 O O . CYS A 1 187 ? 17.719 -15.008 8.07 1 68.19 187 CYS A O 1
ATOM 1379 N N . HIS A 1 188 ? 18.719 -13.523 8.906 1 53.5 188 HIS A N 1
ATOM 1380 C CA . HIS A 1 188 ? 19.938 -13.938 8.227 1 53.5 188 HIS A CA 1
ATOM 1381 C C . HIS A 1 188 ? 20.766 -14.867 9.102 1 53.5 188 HIS A C 1
ATOM 1383 O O . HIS A 1 188 ? 20.703 -14.797 10.328 1 53.5 188 HIS A O 1
ATOM 1389 N N . MET B 1 1 ? 29.328 -35.594 -10.117 1 32.97 1 MET B N 1
ATOM 1390 C CA . MET B 1 1 ? 29.125 -34.719 -8.969 1 32.97 1 MET B CA 1
ATOM 1391 C C . MET B 1 1 ? 28.016 -33.688 -9.242 1 32.97 1 MET B C 1
ATOM 1393 O O . MET B 1 1 ? 28.141 -32.844 -10.125 1 32.97 1 MET B O 1
ATOM 1397 N N . GLY B 1 2 ? 26.734 -33.969 -9.242 1 38.78 2 GLY B N 1
ATOM 1398 C CA . GLY B 1 2 ? 25.531 -33.281 -9.688 1 38.78 2 GLY B CA 1
ATOM 1399 C C . GLY B 1 2 ? 25.359 -31.906 -9.047 1 38.78 2 GLY B C 1
ATOM 1400 O O . GLY B 1 2 ? 25.594 -31.75 -7.852 1 38.78 2 GLY B O 1
ATOM 1401 N N . SER B 1 3 ? 25.797 -30.844 -9.781 1 40.03 3 SER B N 1
ATOM 1402 C CA . SER B 1 3 ? 25.578 -29.469 -9.32 1 40.03 3 SER B CA 1
ATOM 1403 C C . SER B 1 3 ? 24.25 -29.344 -8.578 1 40.03 3 SER B C 1
ATOM 1405 O O . SER B 1 3 ? 23.203 -29.688 -9.117 1 40.03 3 SER B O 1
ATOM 1407 N N . ARG B 1 4 ? 24.203 -29.703 -7.371 1 46.62 4 ARG B N 1
ATOM 1408 C CA . ARG B 1 4 ? 23 -29.484 -6.562 1 46.62 4 ARG B CA 1
ATOM 1409 C C . ARG B 1 4 ? 22.328 -28.156 -6.902 1 46.62 4 ARG B C 1
ATOM 1411 O O . ARG B 1 4 ? 22.984 -27.109 -6.887 1 46.62 4 ARG B O 1
ATOM 1418 N N . PRO B 1 5 ? 21.234 -28.078 -7.672 1 49.12 5 PRO B N 1
ATOM 1419 C CA . PRO B 1 5 ? 20.609 -26.797 -8.039 1 49.12 5 PRO B CA 1
ATOM 1420 C C . PRO B 1 5 ? 20.516 -25.828 -6.863 1 49.12 5 PRO B C 1
ATOM 1422 O O . PRO B 1 5 ? 20.297 -26.266 -5.727 1 49.12 5 PRO B O 1
ATOM 1425 N N . TRP B 1 6 ? 21.344 -24.797 -6.777 1 45.12 6 TRP B N 1
ATOM 1426 C CA . TRP B 1 6 ? 21.328 -23.703 -5.801 1 45.12 6 TRP B CA 1
ATOM 1427 C C . TRP B 1 6 ? 19.906 -23.406 -5.348 1 45.12 6 TRP B C 1
ATOM 1429 O O . TRP B 1 6 ? 19.125 -22.828 -6.102 1 45.12 6 TRP B O 1
ATOM 1439 N N . LEU B 1 7 ? 19.203 -24.297 -4.754 1 57.59 7 LEU B N 1
ATOM 1440 C CA . LEU B 1 7 ? 17.891 -24.031 -4.164 1 57.59 7 LEU B CA 1
ATOM 1441 C C . LEU B 1 7 ? 17.953 -22.859 -3.195 1 57.59 7 LEU B C 1
ATOM 1443 O O . LEU B 1 7 ? 18.672 -22.906 -2.193 1 57.59 7 LEU B O 1
ATOM 1447 N N . ASN B 1 8 ? 17.938 -21.625 -3.721 1 66.38 8 ASN B N 1
ATOM 1448 C CA . ASN B 1 8 ? 17.844 -20.516 -2.781 1 66.38 8 ASN B CA 1
ATOM 1449 C C . ASN B 1 8 ? 16.734 -20.734 -1.768 1 66.38 8 ASN B C 1
ATOM 1451 O O . ASN B 1 8 ? 15.555 -20.781 -2.135 1 66.38 8 ASN B O 1
ATOM 1455 N N . PRO B 1 9 ? 17.141 -21.156 -0.566 1 79.19 9 PRO B N 1
ATOM 1456 C CA . PRO B 1 9 ? 16.125 -21.406 0.454 1 79.19 9 PRO B CA 1
ATOM 1457 C C . PRO B 1 9 ? 15.227 -20.203 0.7 1 79.19 9 PRO B C 1
ATOM 1459 O O . PRO B 1 9 ? 15.633 -19.062 0.43 1 79.19 9 PRO B O 1
ATOM 1462 N N . ALA B 1 10 ? 13.992 -20.562 1.089 1 82 10 ALA B N 1
ATOM 1463 C CA . ALA B 1 10 ? 13.055 -19.516 1.481 1 82 10 ALA B CA 1
ATOM 1464 C C . ALA B 1 10 ? 13.609 -18.703 2.645 1 82 10 ALA B C 1
ATOM 1466 O O . ALA B 1 10 ? 14.234 -19.25 3.559 1 82 10 ALA B O 1
ATOM 1467 N N . PRO B 1 11 ? 13.469 -17.406 2.6 1 85.94 11 PRO B N 1
ATOM 1468 C CA . PRO B 1 11 ? 13.82 -16.641 3.795 1 85.94 11 PRO B CA 1
ATOM 1469 C C . PRO B 1 11 ? 12.977 -17.016 5.012 1 85.94 11 PRO B C 1
ATOM 1471 O O . PRO B 1 11 ? 11.906 -17.609 4.863 1 85.94 11 PRO B O 1
ATOM 1474 N N . SER B 1 12 ? 13.531 -16.781 6.184 1 88.44 12 SER B N 1
ATOM 1475 C CA . SER B 1 12 ? 12.797 -16.969 7.43 1 88.44 12 SER B CA 1
ATOM 1476 C C . SER B 1 12 ? 12.594 -15.641 8.148 1 88.44 12 SER B C 1
ATOM 1478 O O . SER B 1 12 ? 13.477 -14.781 8.133 1 88.44 12 SER B O 1
ATOM 1480 N N . TYR B 1 13 ? 11.406 -15.547 8.758 1 91.75 13 TYR B N 1
ATOM 1481 C CA . TYR B 1 13 ? 11.094 -14.352 9.531 1 91.75 13 TYR B CA 1
ATOM 1482 C C . TYR B 1 13 ? 10.766 -14.703 10.977 1 91.75 13 TYR B C 1
ATOM 1484 O O . TYR B 1 13 ? 10.211 -15.766 11.25 1 91.75 13 TYR B O 1
ATOM 1492 N N . HIS B 1 14 ? 11.188 -13.82 11.844 1 91.75 14 HIS B N 1
ATOM 1493 C CA . HIS B 1 14 ? 10.773 -13.961 13.242 1 91.75 14 HIS B CA 1
ATOM 1494 C C . HIS B 1 14 ? 10.133 -12.672 13.758 1 91.75 14 HIS B C 1
ATOM 1496 O O . HIS B 1 14 ? 10.523 -11.578 13.352 1 91.75 14 HIS B O 1
ATOM 1502 N N . VAL B 1 15 ? 9.188 -12.891 14.625 1 90.44 15 VAL B N 1
ATOM 1503 C CA . VAL B 1 15 ? 8.484 -11.766 15.227 1 90.44 15 VAL B CA 1
ATOM 1504 C C . VAL B 1 15 ? 9.367 -11.102 16.281 1 90.44 15 VAL B C 1
ATOM 1506 O O . VAL B 1 15 ? 9.977 -11.789 17.109 1 90.44 15 VAL B O 1
ATOM 1509 N N . LEU B 1 16 ? 9.414 -9.828 16.031 1 87.94 16 LEU B N 1
ATOM 1510 C CA . LEU B 1 16 ? 10.117 -9.078 17.078 1 87.94 16 LEU B CA 1
ATOM 1511 C C . LEU B 1 16 ? 9.141 -8.547 18.109 1 87.94 16 LEU B C 1
ATOM 1513 O O . LEU B 1 16 ? 8 -8.219 17.797 1 87.94 16 LEU B O 1
ATOM 1517 N N . GLU B 1 17 ? 9.266 -8.594 19.312 1 67.81 17 GLU B N 1
ATOM 1518 C CA . GLU B 1 17 ? 8.383 -8.109 20.359 1 67.81 17 GLU B CA 1
ATOM 1519 C C . GLU B 1 17 ? 7.832 -6.727 20.031 1 67.81 17 GLU B C 1
ATOM 1521 O O . GLU B 1 17 ? 8.578 -5.836 19.625 1 67.81 17 GLU B O 1
ATOM 1526 N N . SER B 1 18 ? 6.5 -6.625 19.469 1 61.34 18 SER B N 1
ATOM 1527 C CA . SER B 1 18 ? 6.016 -5.266 19.25 1 61.34 18 SER B CA 1
ATOM 1528 C C . SER B 1 18 ? 4.832 -4.949 20.156 1 61.34 18 SER B C 1
ATOM 1530 O O . SER B 1 18 ? 3.928 -5.773 20.328 1 61.34 18 SER B O 1
ATOM 1532 N N . SER B 1 19 ? 4.996 -4.516 21.391 1 55.31 19 SER B N 1
ATOM 1533 C CA . SER B 1 19 ? 3.812 -4.066 22.109 1 55.31 19 SER B CA 1
ATOM 1534 C C . SER B 1 19 ? 3.363 -2.689 21.641 1 55.31 19 SER B C 1
ATOM 1536 O O . SER B 1 19 ? 4.195 -1.832 21.328 1 55.31 19 SER B O 1
ATOM 1538 N N . TRP B 1 20 ? 2.32 -2.689 20.844 1 56.91 20 TRP B N 1
ATOM 1539 C CA . TRP B 1 20 ? 1.796 -1.338 20.672 1 56.91 20 TRP B CA 1
ATOM 1540 C C . TRP B 1 20 ? 1.541 -0.682 22.031 1 56.91 20 TRP B C 1
ATOM 1542 O O . TRP B 1 20 ? 0.833 -1.238 22.875 1 56.91 20 TRP B O 1
ATOM 1552 N N . GLU B 1 21 ? 2.486 -0.228 22.516 1 55.34 21 GLU B N 1
ATOM 1553 C CA . GLU B 1 21 ? 2.078 0.482 23.719 1 55.34 21 GLU B CA 1
ATOM 1554 C C . GLU B 1 21 ? 0.923 1.437 23.438 1 55.34 21 GLU B C 1
ATOM 1556 O O . GLU B 1 21 ? 0.86 2.041 22.359 1 55.34 21 GLU B O 1
ATOM 1561 N N . THR B 1 22 ? -0.277 1.107 24.078 1 61.72 22 THR B N 1
ATOM 1562 C CA . THR B 1 22 ? -1.465 1.931 24.266 1 61.72 22 THR B CA 1
ATOM 1563 C C . THR B 1 22 ? -1.079 3.379 24.562 1 61.72 22 THR B C 1
ATOM 1565 O O . THR B 1 22 ? -1.484 3.943 25.578 1 61.72 22 THR B O 1
ATOM 1568 N N . ASP B 1 23 ? -0.026 3.803 23.875 1 69.75 23 ASP B N 1
ATOM 1569 C CA . ASP B 1 23 ? 0.306 5.211 24.062 1 69.75 23 ASP B CA 1
ATOM 1570 C C . ASP B 1 23 ? -0.756 6.117 23.453 1 69.75 23 ASP B C 1
ATOM 1572 O O . ASP B 1 23 ? -1.411 5.746 22.484 1 69.75 23 ASP B O 1
ATOM 1576 N N . ASP B 1 24 ? -1.021 7.18 24.094 1 78.75 24 ASP B N 1
ATOM 1577 C CA . ASP B 1 24 ? -2.031 8.172 23.734 1 78.75 24 ASP B CA 1
ATOM 1578 C C . ASP B 1 24 ? -1.906 8.578 22.266 1 78.75 24 ASP B C 1
ATOM 1580 O O . ASP B 1 24 ? -2.9 8.922 21.625 1 78.75 24 ASP B O 1
ATOM 1584 N N . ASP B 1 25 ? -0.673 8.359 21.703 1 91 25 ASP B N 1
ATOM 1585 C CA . ASP B 1 25 ? -0.474 8.852 20.344 1 91 25 ASP B CA 1
ATOM 1586 C C . ASP B 1 25 ? -0.59 7.711 19.328 1 91 25 ASP B C 1
ATOM 1588 O O . ASP B 1 25 ? -0.409 7.922 18.141 1 91 25 ASP B O 1
ATOM 1592 N N . ALA B 1 26 ? -0.95 6.598 19.797 1 92.88 26 ALA B N 1
ATOM 1593 C CA . ALA B 1 26 ? -1.08 5.48 18.875 1 92.88 26 ALA B CA 1
ATOM 1594 C C . ALA B 1 26 ? -2.307 5.648 17.984 1 92.88 26 ALA B C 1
ATOM 1596 O O . ALA B 1 26 ? -3.312 6.227 18.391 1 92.88 26 ALA B O 1
ATOM 1597 N N . PRO B 1 27 ? -2.258 5.152 16.797 1 95.44 27 PRO B N 1
ATOM 1598 C CA . PRO B 1 27 ? -3.332 5.418 15.836 1 95.44 27 PRO B CA 1
ATOM 1599 C C . PRO B 1 27 ? -4.633 4.707 16.203 1 95.44 27 PRO B C 1
ATOM 1601 O O . PRO B 1 27 ? -5.703 5.094 15.719 1 95.44 27 PRO B O 1
ATOM 1604 N N . GLY B 1 28 ? -4.594 3.652 17.078 1 94.75 28 GLY B N 1
ATOM 1605 C CA . GLY B 1 28 ? -5.785 2.891 17.422 1 94.75 28 GLY B CA 1
ATOM 1606 C C . GLY B 1 28 ? -6.234 1.959 16.312 1 94.75 28 GLY B C 1
ATOM 1607 O O . GLY B 1 28 ? -5.582 1.87 15.266 1 94.75 28 GLY B O 1
ATOM 1608 N N . PRO B 1 29 ? -7.398 1.215 16.625 1 96.38 29 PRO B N 1
ATOM 1609 C CA . PRO B 1 29 ? -7.918 0.28 15.633 1 96.38 29 PRO B CA 1
ATOM 1610 C C . PRO B 1 29 ? -8.344 0.973 14.336 1 96.38 29 PRO B C 1
ATOM 1612 O O . PRO B 1 29 ? -9.016 2.004 14.383 1 96.38 29 PRO B O 1
ATOM 1615 N N . ARG B 1 30 ? -7.934 0.393 13.234 1 98.06 30 ARG B N 1
ATOM 1616 C CA . ARG B 1 30 ? -8.312 0.978 11.953 1 98.06 30 ARG B CA 1
ATOM 1617 C C . ARG B 1 30 ? -8.023 0.016 10.805 1 98.06 30 ARG B C 1
ATOM 1619 O O . ARG B 1 30 ? -7.332 -0.986 10.984 1 98.06 30 ARG B O 1
ATOM 1626 N N . CYS B 1 31 ? -8.586 0.274 9.719 1 97.94 31 CYS B N 1
ATOM 1627 C CA . CYS B 1 31 ? -8.273 -0.395 8.461 1 97.94 31 CYS B CA 1
ATOM 1628 C C . CYS B 1 31 ? -8.383 0.572 7.285 1 97.94 31 CYS B C 1
ATOM 1630 O O . CYS B 1 31 ? -8.906 1.679 7.434 1 97.94 31 CYS B O 1
ATOM 1632 N N . GLY B 1 32 ? -7.812 0.203 6.164 1 98.38 32 GLY B N 1
ATOM 1633 C CA . GLY B 1 32 ? -7.855 1.046 4.98 1 98.38 32 GLY B CA 1
ATOM 1634 C C . GLY B 1 32 ? -6.961 2.268 5.086 1 98.38 32 GLY B C 1
ATOM 1635 O O . GLY B 1 32 ? -7.184 3.266 4.398 1 98.38 32 GLY B O 1
ATOM 1636 N N . HIS B 1 33 ? -6.023 2.303 6.023 1 98.94 33 HIS B N 1
ATOM 1637 C CA . HIS B 1 33 ? -5 3.332 6.148 1 98.94 33 HIS B CA 1
ATOM 1638 C C . HIS B 1 33 ? -3.803 3.029 5.254 1 98.94 33 HIS B C 1
ATOM 1640 O O . HIS B 1 33 ? -3.678 1.92 4.73 1 98.94 33 HIS B O 1
ATOM 1646 N N . SER B 1 34 ? -2.992 3.994 5.027 1 98.94 34 SER B N 1
ATOM 1647 C CA . SER B 1 34 ? -1.701 3.744 4.395 1 98.94 34 SER B CA 1
ATOM 1648 C C . SER B 1 34 ? -0.575 3.719 5.422 1 98.94 34 SER B C 1
ATOM 1650 O O . SER B 1 34 ? -0.719 4.254 6.523 1 98.94 34 SER B O 1
ATOM 1652 N N . LEU B 1 35 ? 0.472 3.121 5.141 1 98.94 35 LEU B N 1
ATOM 1653 C CA . LEU B 1 35 ? 1.716 3.014 5.895 1 98.94 35 LEU B CA 1
ATOM 1654 C C . LEU B 1 35 ? 2.924 3.1 4.969 1 98.94 35 LEU B C 1
ATOM 1656 O O . LEU B 1 35 ? 3.125 2.227 4.121 1 98.94 35 LEU B O 1
ATOM 1660 N N . THR B 1 36 ? 3.676 4.137 5.129 1 98.94 36 THR B N 1
ATOM 1661 C CA . THR B 1 36 ? 4.742 4.41 4.176 1 98.94 36 THR B CA 1
ATOM 1662 C C . THR B 1 36 ? 6.074 4.605 4.895 1 98.94 36 THR B C 1
ATOM 1664 O O . THR B 1 36 ? 6.184 5.445 5.793 1 98.94 36 THR B O 1
ATOM 1667 N N . ALA B 1 37 ? 7.074 3.82 4.531 1 98.5 37 ALA B N 1
ATOM 1668 C CA . ALA B 1 37 ? 8.414 3.98 5.086 1 98.5 37 ALA B CA 1
ATOM 1669 C C . ALA B 1 37 ? 9.117 5.195 4.484 1 98.5 37 ALA B C 1
ATOM 1671 O O . ALA B 1 37 ? 9.109 5.383 3.266 1 98.5 37 ALA B O 1
ATOM 1672 N N . VAL B 1 38 ? 9.656 5.953 5.32 1 97.56 38 VAL B N 1
ATOM 1673 C CA . VAL B 1 38 ? 10.469 7.094 4.922 1 97.56 38 VAL B CA 1
ATOM 1674 C C . VAL B 1 38 ? 11.883 6.934 5.48 1 97.56 38 VAL B C 1
ATOM 1676 O O . VAL B 1 38 ? 12.062 6.609 6.66 1 97.56 38 VAL B O 1
ATOM 1679 N N . ALA B 1 39 ? 12.805 7.176 4.629 1 94.38 39 ALA B N 1
ATOM 1680 C CA . ALA B 1 39 ? 14.203 7.023 5.016 1 94.38 39 ALA B CA 1
ATOM 1681 C C . ALA B 1 39 ? 14.609 8.078 6.043 1 94.38 39 ALA B C 1
ATOM 1683 O O . ALA B 1 39 ? 13.93 9.102 6.195 1 94.38 39 ALA B O 1
ATOM 1684 N N . ALA B 1 40 ? 15.758 7.812 6.66 1 93.62 40 ALA B N 1
ATOM 1685 C CA . ALA B 1 40 ? 16.297 8.766 7.629 1 93.62 40 ALA B CA 1
ATOM 1686 C C . ALA B 1 40 ? 16.656 10.086 6.953 1 93.62 40 ALA B C 1
ATOM 1688 O O . ALA B 1 40 ? 17.062 10.102 5.789 1 93.62 40 ALA B O 1
ATOM 1689 N N . THR B 1 41 ? 16.438 11.164 7.66 1 91.31 41 THR B N 1
ATOM 1690 C CA . THR B 1 41 ? 16.969 12.477 7.32 1 91.31 41 THR B CA 1
ATOM 1691 C C . THR B 1 41 ? 18.031 12.906 8.328 1 91.31 41 THR B C 1
ATOM 1693 O O . THR B 1 41 ? 18.438 12.109 9.18 1 91.31 41 THR B O 1
ATOM 1696 N N . LYS B 1 42 ? 18.484 14.141 8.117 1 88 42 LYS B N 1
ATOM 1697 C CA . LYS B 1 42 ? 19.484 14.641 9.055 1 88 42 LYS B CA 1
ATOM 1698 C C . LYS B 1 42 ? 18.906 14.75 10.469 1 88 42 LYS B C 1
ATOM 1700 O O . LYS B 1 42 ? 19.594 14.5 11.453 1 88 42 LYS B O 1
ATOM 1705 N N . SER B 1 43 ? 17.625 14.953 10.578 1 90.31 43 SER B N 1
ATOM 1706 C CA . SER B 1 43 ? 17.031 15.258 11.875 1 90.31 43 SER B CA 1
ATOM 1707 C C . SER B 1 43 ? 16.156 14.117 12.367 1 90.31 43 SER B C 1
ATOM 1709 O O . SER B 1 43 ? 15.781 14.078 13.539 1 90.31 43 SER B O 1
ATOM 1711 N N . HIS B 1 44 ? 15.875 13.18 11.508 1 93.06 44 HIS B N 1
ATOM 1712 C CA . HIS B 1 44 ? 14.969 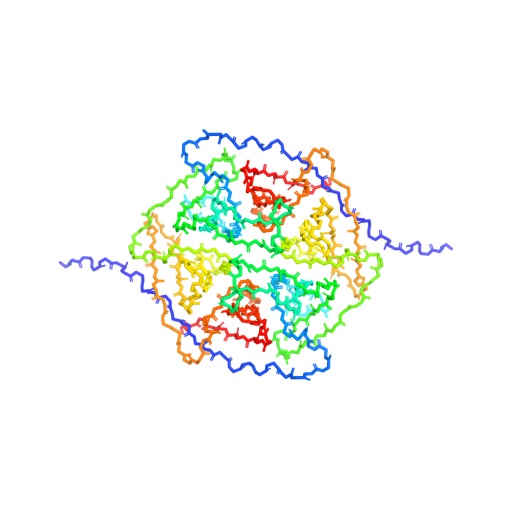12.102 11.883 1 93.06 44 HIS B CA 1
ATOM 1713 C C . HIS B 1 44 ? 15.492 10.75 11.406 1 93.06 44 HIS B C 1
ATOM 1715 O O . HIS B 1 44 ? 16.031 10.648 10.305 1 93.06 44 HIS B O 1
ATOM 1721 N N . GLY B 1 45 ? 15.336 9.766 12.219 1 94 45 GLY B N 1
ATOM 1722 C CA . GLY B 1 45 ? 15.641 8.414 11.789 1 94 45 GLY B CA 1
ATOM 1723 C C . GLY B 1 45 ? 14.602 7.84 10.844 1 94 45 GLY B C 1
ATOM 1724 O O . GLY B 1 45 ? 13.609 8.5 10.531 1 94 45 GLY B O 1
ATOM 1725 N N . PRO B 1 46 ? 14.906 6.598 10.367 1 95.69 46 PRO B N 1
ATOM 1726 C CA . PRO B 1 46 ? 13.883 5.918 9.562 1 95.69 46 PRO B CA 1
ATOM 1727 C C . PRO B 1 46 ? 12.555 5.77 10.305 1 95.69 46 PRO B C 1
ATOM 1729 O O . PRO B 1 46 ? 12.539 5.535 11.516 1 95.69 46 PRO B O 1
ATOM 1732 N N . ARG B 1 47 ? 11.539 5.953 9.609 1 96.81 47 ARG B N 1
ATOM 1733 C CA . ARG B 1 47 ? 10.242 5.934 10.289 1 96.81 47 ARG B CA 1
ATOM 1734 C C . ARG B 1 47 ? 9.133 5.512 9.336 1 96.81 47 ARG B C 1
ATOM 1736 O O . ARG B 1 47 ? 9.328 5.473 8.117 1 96.81 47 ARG B O 1
ATOM 1743 N N . LEU B 1 48 ? 8.016 5.121 9.891 1 97.94 48 LEU B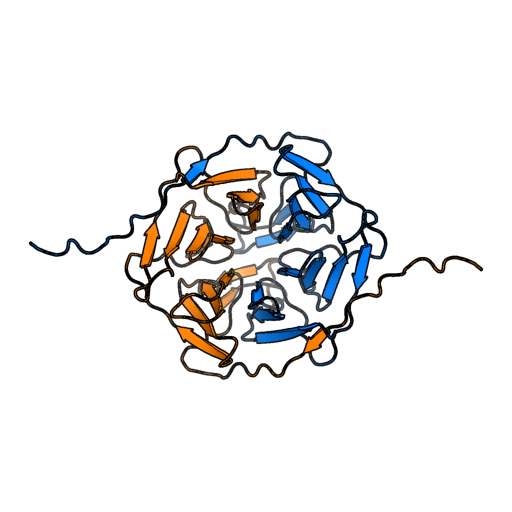 N 1
ATOM 1744 C CA . LEU B 1 48 ? 6.793 4.84 9.148 1 97.94 48 LEU B CA 1
ATOM 1745 C C . LEU B 1 48 ? 5.773 5.957 9.344 1 97.94 48 LEU B C 1
ATOM 1747 O O . LEU B 1 48 ? 5.582 6.441 10.461 1 97.94 48 LEU B O 1
ATOM 1751 N N . ILE B 1 49 ? 5.168 6.363 8.242 1 98.75 49 ILE B N 1
ATOM 1752 C CA . ILE B 1 49 ? 4.098 7.352 8.258 1 98.75 49 ILE B CA 1
ATOM 1753 C C . ILE B 1 49 ? 2.756 6.664 8.008 1 98.75 49 ILE B C 1
ATOM 1755 O O . ILE B 1 49 ? 2.566 6.008 6.984 1 98.75 49 ILE B O 1
ATOM 1759 N N . LEU B 1 50 ? 1.876 6.762 8.953 1 98.69 50 LEU B N 1
ATOM 1760 C CA . LEU B 1 50 ? 0.525 6.219 8.859 1 98.69 50 LEU B CA 1
ATOM 1761 C C . LEU B 1 50 ? -0.495 7.328 8.641 1 98.69 50 LEU B C 1
ATOM 1763 O O . LEU B 1 50 ? -0.477 8.344 9.352 1 98.69 50 LEU B O 1
ATOM 1767 N N . PHE B 1 51 ? -1.343 7.203 7.672 1 98.94 51 PHE B N 1
ATOM 1768 C CA . PHE B 1 51 ? -2.35 8.227 7.406 1 98.94 51 PHE B CA 1
ATOM 1769 C C . PHE B 1 51 ? -3.717 7.59 7.18 1 98.94 51 PHE B C 1
ATOM 1771 O O . PHE B 1 51 ? -3.832 6.586 6.477 1 98.94 51 PHE B O 1
ATOM 1778 N N . GLY B 1 52 ? -4.73 8.164 7.789 1 98.88 52 GLY B N 1
ATOM 1779 C CA . GLY B 1 52 ? -6.121 7.922 7.453 1 98.88 52 GLY B CA 1
ATOM 1780 C C . GLY B 1 52 ? -6.613 6.555 7.902 1 98.88 52 GLY B C 1
ATOM 1781 O O . GLY B 1 52 ? -6.133 6.016 8.898 1 98.88 52 GLY B O 1
ATOM 1782 N N . GLY B 1 53 ? -7.594 6.055 7.191 1 98.62 53 GLY B N 1
ATOM 1783 C CA . GLY B 1 53 ? -8.242 4.789 7.5 1 98.62 53 GLY B CA 1
ATOM 1784 C C . GLY B 1 53 ? -9.578 4.961 8.203 1 98.62 53 GLY B C 1
ATOM 1785 O O . GLY B 1 53 ? -9.969 6.078 8.539 1 98.62 53 GLY B O 1
ATOM 1786 N N . ALA B 1 54 ? -10.18 3.844 8.367 1 97.75 54 ALA B N 1
ATOM 1787 C CA . ALA B 1 54 ? -11.477 3.766 9.023 1 97.75 54 ALA B CA 1
ATOM 1788 C C . ALA B 1 54 ? -11.359 3.078 10.383 1 97.75 54 ALA B C 1
ATOM 1790 O O . ALA B 1 54 ? -10.656 2.074 10.516 1 97.75 54 ALA B O 1
ATOM 1791 N N . THR B 1 55 ? -12.086 3.58 11.359 1 97.38 55 THR B N 1
ATOM 1792 C CA . THR B 1 55 ? -11.938 3.066 12.719 1 97.38 55 THR B CA 1
ATOM 1793 C C . THR B 1 55 ? -13.039 2.059 13.039 1 97.38 55 THR B C 1
ATOM 1795 O O . THR B 1 55 ? -13.039 1.449 14.109 1 97.38 55 THR B O 1
ATOM 1798 N N . ALA B 1 56 ? -13.938 1.893 12.078 1 94.81 56 ALA B N 1
ATOM 1799 C CA . ALA B 1 56 ? -15.023 0.925 12.227 1 94.81 56 ALA B CA 1
ATOM 1800 C C . ALA B 1 56 ? -15.461 0.381 10.867 1 94.81 56 ALA B C 1
ATOM 1802 O O . ALA B 1 56 ? -15.172 0.976 9.828 1 94.81 56 ALA B O 1
ATOM 1803 N N . ILE B 1 57 ? -16 -0.759 10.914 1 89.94 57 ILE B N 1
ATOM 1804 C CA . ILE B 1 57 ? -16.688 -1.288 9.742 1 89.94 57 ILE B CA 1
ATOM 1805 C C . ILE B 1 57 ? -18.141 -1.613 10.094 1 89.94 57 ILE B C 1
ATOM 1807 O O . ILE B 1 57 ? -18.438 -1.949 11.234 1 89.94 57 ILE B O 1
ATOM 1811 N N . GLU B 1 58 ? -18.938 -1.34 9.125 1 85.88 58 GLU B N 1
ATOM 1812 C CA . GLU B 1 58 ? -20.344 -1.713 9.25 1 85.88 58 GLU B CA 1
ATOM 1813 C C . GLU B 1 58 ? -20.703 -2.828 8.281 1 85.88 58 GLU B C 1
ATOM 1815 O O . GLU B 1 58 ? -20.234 -2.842 7.137 1 85.88 58 GLU B O 1
ATOM 1820 N N . GLY B 1 59 ? -21.547 -3.688 8.75 1 76.25 59 GLY B N 1
ATOM 1821 C CA . GLY B 1 59 ? -21.906 -4.871 7.977 1 76.25 59 GLY B CA 1
ATOM 1822 C C . GLY B 1 59 ? -20.953 -6.031 8.195 1 76.25 59 GLY B C 1
ATOM 1823 O O . GLY B 1 59 ? -20.469 -6.246 9.312 1 76.25 59 GLY B O 1
ATOM 1824 N N . GLY B 1 60 ? -20.781 -6.887 7.152 1 61.44 60 GLY B N 1
ATOM 1825 C CA . GLY B 1 60 ? -19.906 -8.039 7.223 1 61.44 60 GLY B CA 1
ATOM 1826 C C . GLY B 1 60 ? -20.625 -9.32 7.59 1 61.44 60 GLY B C 1
ATOM 1827 O O . GLY B 1 60 ? -21.828 -9.461 7.344 1 61.44 60 GLY B O 1
ATOM 1828 N N . ALA B 1 61 ? -19.766 -10.234 7.984 1 58 61 ALA B N 1
ATOM 1829 C CA . ALA B 1 61 ? -20.25 -11.602 8.18 1 58 61 ALA B CA 1
ATOM 1830 C C . ALA B 1 61 ? -21.453 -11.625 9.125 1 58 61 ALA B C 1
ATOM 1832 O O . ALA B 1 61 ? -22.281 -12.531 9.055 1 58 61 ALA B O 1
ATOM 1833 N N . SER B 1 62 ? -21.438 -10.617 9.914 1 55.88 62 SER B N 1
ATOM 1834 C CA . SER B 1 62 ? -22.516 -10.648 10.914 1 55.88 62 SER B CA 1
ATOM 1835 C C . SER B 1 62 ? -23.781 -10 10.375 1 55.88 62 SER B C 1
ATOM 1837 O O . SER B 1 62 ? -24.828 -10.07 11.016 1 55.88 62 SER B O 1
ATOM 1839 N N . SER B 1 63 ? -23.594 -9.375 9.188 1 59.5 63 SER B N 1
ATOM 1840 C CA . SER B 1 63 ? -24.766 -8.672 8.68 1 59.5 63 SER B CA 1
ATOM 1841 C C . SER B 1 63 ? -25.516 -9.508 7.648 1 59.5 63 SER B C 1
ATOM 1843 O O . SER B 1 63 ? -24.922 -10.391 7.016 1 59.5 63 SER B O 1
ATOM 1845 N N . ALA B 1 64 ? -26.859 -9.508 7.703 1 58.28 64 ALA B N 1
ATOM 1846 C CA . ALA B 1 64 ? -27.734 -10.156 6.73 1 58.28 64 ALA B CA 1
ATOM 1847 C C . ALA B 1 64 ? -27.359 -9.773 5.305 1 58.28 64 ALA B C 1
ATOM 1849 O O . ALA B 1 64 ? -27.625 -10.516 4.359 1 58.28 64 ALA B O 1
ATOM 1850 N N . ALA B 1 65 ? -26.844 -8.586 5.148 1 57.75 65 ALA B N 1
ATOM 1851 C CA . ALA B 1 65 ? -26.453 -8.133 3.818 1 57.75 65 ALA B CA 1
ATOM 1852 C C . ALA B 1 65 ? -24.953 -8.344 3.588 1 57.75 65 ALA B C 1
ATOM 1854 O O . ALA B 1 65 ? -24.141 -8.109 4.488 1 57.75 65 ALA B O 1
ATOM 1855 N N . PRO B 1 66 ? -24.672 -8.906 2.436 1 62.5 66 PRO B N 1
ATOM 1856 C CA . PRO B 1 66 ? -23.266 -9.141 2.16 1 62.5 66 PRO B CA 1
ATOM 1857 C C . PRO B 1 66 ? -22.484 -7.852 1.916 1 62.5 66 PRO B C 1
ATOM 1859 O O . PRO B 1 66 ? -23.031 -6.887 1.386 1 62.5 66 PRO B O 1
ATOM 1862 N N . GLY B 1 67 ? -21.234 -7.637 2.512 1 73.12 67 GLY B N 1
ATOM 1863 C CA . GLY B 1 67 ? -20.328 -6.539 2.225 1 73.12 67 GLY B CA 1
ATOM 1864 C C . GLY B 1 67 ? -20.016 -5.695 3.445 1 73.12 67 GLY B C 1
ATOM 1865 O O . GLY B 1 67 ? -20.688 -5.801 4.473 1 73.12 67 GLY B O 1
ATOM 1866 N N . ILE B 1 68 ? -19.016 -4.957 3.322 1 77.5 68 ILE B N 1
ATOM 1867 C CA . ILE B 1 68 ? -18.609 -4.082 4.418 1 77.5 68 ILE B CA 1
ATOM 1868 C C . ILE B 1 68 ? -18.625 -2.629 3.949 1 77.5 68 ILE B C 1
ATOM 1870 O O . ILE B 1 68 ? -18.469 -2.352 2.76 1 77.5 68 ILE B O 1
ATOM 1874 N N . ARG B 1 69 ? -19.109 -1.827 4.898 1 84 69 ARG B N 1
ATOM 1875 C CA . ARG B 1 69 ? -18.953 -0.385 4.738 1 84 69 ARG B CA 1
ATOM 1876 C C . ARG B 1 69 ? -17.922 0.172 5.719 1 84 69 ARG B C 1
ATOM 1878 O O . ARG B 1 69 ? -18.031 -0.064 6.926 1 84 69 ARG B O 1
ATOM 1885 N N . LEU B 1 70 ? -17.016 0.906 5.223 1 89.38 70 LEU B N 1
ATOM 1886 C CA . LEU B 1 70 ? -16.047 1.587 6.078 1 89.38 70 LEU B CA 1
ATOM 1887 C C . LEU B 1 70 ? -16.703 2.748 6.816 1 89.38 70 LEU B C 1
ATOM 1889 O O . LEU B 1 70 ? -17.406 3.559 6.211 1 89.38 70 LEU B O 1
ATOM 1893 N N . ALA B 1 71 ? -16.484 2.795 8.055 1 92.88 71 ALA B N 1
ATOM 1894 C CA . ALA B 1 71 ? -17.078 3.826 8.906 1 92.88 71 ALA B CA 1
ATOM 1895 C C . ALA B 1 71 ? -16.016 4.465 9.805 1 92.88 71 ALA B C 1
ATOM 1897 O O . ALA B 1 71 ? -15.086 3.799 10.242 1 92.88 71 ALA B O 1
ATOM 1898 N N . GLY B 1 72 ? -16.297 5.773 10.102 1 95.81 72 GLY B N 1
ATOM 1899 C CA . GLY B 1 72 ? -15.367 6.48 10.961 1 95.81 72 GLY B CA 1
ATOM 1900 C C . GLY B 1 72 ? -14.031 6.742 10.289 1 95.81 72 GLY B C 1
ATOM 1901 O O . GLY B 1 72 ? -12.977 6.441 10.852 1 95.81 72 GLY B O 1
ATOM 1902 N N . VAL B 1 73 ? -14.07 7.227 9.078 1 97.62 73 VAL B N 1
ATOM 1903 C CA . VAL B 1 73 ? -12.828 7.52 8.367 1 97.62 73 VAL B CA 1
ATOM 1904 C C . VAL B 1 73 ? -12.141 8.719 9.008 1 97.62 73 VAL B C 1
ATOM 1906 O O . VAL B 1 73 ? -12.805 9.625 9.531 1 97.62 73 VAL B O 1
ATOM 1909 N N . THR B 1 74 ? -10.828 8.758 8.977 1 98.38 74 THR B N 1
ATOM 1910 C CA . THR B 1 74 ? -10.047 9.82 9.609 1 98.38 74 THR B CA 1
ATOM 1911 C C . THR B 1 74 ? -9.047 10.414 8.625 1 98.38 74 THR B C 1
ATOM 1913 O O . THR B 1 74 ? -8.867 9.891 7.523 1 98.38 74 THR B O 1
ATOM 1916 N N . ASN B 1 75 ? -8.508 11.516 9 1 98.75 75 ASN B N 1
ATOM 1917 C CA . ASN B 1 75 ? -7.312 12.039 8.344 1 98.75 75 ASN B CA 1
ATOM 1918 C C . ASN B 1 75 ? -6.156 12.195 9.32 1 98.75 75 ASN B C 1
ATOM 1920 O O . ASN B 1 75 ? -5.324 13.094 9.164 1 98.75 75 ASN B O 1
ATOM 1924 N N . SER B 1 76 ? -6.203 11.398 10.367 1 98.44 76 SER B N 1
ATOM 1925 C CA . SER B 1 76 ? -5.113 11.43 11.336 1 98.44 76 SER B CA 1
ATOM 1926 C C . SER B 1 76 ? -3.797 10.992 10.711 1 98.44 76 SER B C 1
ATOM 1928 O O . SER B 1 76 ? -3.783 10.148 9.812 1 98.44 76 SER B O 1
ATOM 1930 N N . LEU B 1 77 ? -2.76 11.625 11.195 1 98.75 77 LEU B N 1
ATOM 1931 C CA . LEU B 1 77 ? -1.396 11.367 10.75 1 98.75 77 LEU B CA 1
ATOM 1932 C C . LEU B 1 77 ? -0.506 10.969 11.922 1 98.75 77 LEU B C 1
ATOM 1934 O O . LEU B 1 77 ? -0.48 11.648 12.953 1 98.75 77 LEU B O 1
ATOM 1938 N N . HIS B 1 78 ? 0.16 9.859 11.742 1 97.75 78 HIS B N 1
ATOM 1939 C CA . HIS B 1 78 ? 1.045 9.367 12.789 1 97.75 78 HIS B CA 1
ATOM 1940 C C . HIS B 1 78 ? 2.404 8.977 12.227 1 97.75 78 HIS B C 1
ATOM 1942 O O . HIS B 1 78 ? 2.51 8.594 11.055 1 97.75 78 HIS B O 1
ATOM 1948 N N . SER B 1 79 ? 3.391 9.125 13.023 1 97 79 SER B N 1
ATOM 1949 C CA . SER B 1 79 ? 4.734 8.641 12.727 1 97 79 SER B CA 1
ATOM 1950 C C . SER B 1 79 ? 5.168 7.574 13.727 1 97 79 SER B C 1
ATOM 1952 O O . SER B 1 79 ? 4.914 7.699 14.93 1 97 79 SER B O 1
ATOM 1954 N N . TYR B 1 80 ? 5.73 6.539 13.195 1 95.44 80 TYR B N 1
ATOM 1955 C CA . TYR B 1 80 ? 6.312 5.496 14.039 1 95.44 80 TYR B CA 1
ATOM 1956 C C . TYR B 1 80 ? 7.832 5.488 13.922 1 95.44 80 TYR B C 1
ATOM 1958 O O . TYR B 1 80 ? 8.383 5.289 12.836 1 95.44 80 TYR B O 1
ATOM 1966 N N . ASP B 1 81 ? 8.438 5.68 15.07 1 92.38 81 ASP B N 1
ATOM 1967 C CA . ASP B 1 81 ? 9.898 5.582 15.141 1 92.38 81 ASP B CA 1
ATOM 1968 C C . ASP B 1 81 ? 10.336 4.152 15.438 1 92.38 81 ASP B C 1
ATOM 1970 O O . ASP B 1 81 ? 10.086 3.635 16.531 1 92.38 81 ASP B O 1
ATOM 1974 N N . VAL B 1 82 ? 11.078 3.539 14.523 1 87.62 82 VAL B N 1
ATOM 1975 C CA . VAL B 1 82 ? 11.352 2.109 14.633 1 87.62 82 VAL B CA 1
ATOM 1976 C C . VAL B 1 82 ? 12.406 1.867 15.711 1 87.62 82 VAL B C 1
ATOM 1978 O O . VAL B 1 82 ? 12.461 0.791 16.312 1 87.62 82 VAL B O 1
ATOM 1981 N N . LYS B 1 83 ? 13.227 2.787 15.891 1 87.25 83 LYS B N 1
ATOM 1982 C CA . LYS B 1 83 ? 14.258 2.637 16.906 1 87.25 83 LYS B CA 1
ATOM 1983 C C . LYS B 1 83 ? 13.656 2.723 18.312 1 87.25 83 LYS B C 1
ATOM 1985 O O . LYS B 1 83 ? 13.914 1.866 19.156 1 87.25 83 LYS B O 1
ATOM 1990 N N . THR B 1 84 ? 12.844 3.734 18.547 1 87.75 84 THR B N 1
ATOM 1991 C CA . THR B 1 84 ? 12.266 3.912 19.875 1 87.75 84 THR B CA 1
ATOM 1992 C C . THR B 1 84 ? 10.969 3.105 20 1 87.75 84 THR B C 1
ATOM 1994 O O . THR B 1 84 ? 10.469 2.916 21.109 1 87.75 84 THR B O 1
ATOM 1997 N N . ARG B 1 85 ? 10.422 2.658 18.891 1 89.69 85 ARG B N 1
ATOM 1998 C CA . ARG B 1 85 ? 9.18 1.896 18.812 1 89.69 85 ARG B CA 1
ATOM 1999 C C . ARG B 1 85 ? 8.008 2.701 19.359 1 89.69 85 ARG B C 1
ATOM 2001 O O . ARG B 1 85 ? 7.184 2.172 20.109 1 89.69 85 ARG B O 1
ATOM 2008 N N . LYS B 1 86 ? 7.984 3.973 19.016 1 91.12 86 LYS B N 1
ATOM 2009 C CA . LYS B 1 86 ? 6.934 4.855 19.516 1 91.12 86 LYS B CA 1
ATOM 2010 C C . LYS B 1 86 ? 6.176 5.508 18.359 1 91.12 86 LYS B C 1
ATOM 2012 O O . LYS B 1 86 ? 6.773 5.898 17.359 1 91.12 86 LYS B O 1
ATOM 2017 N N . TRP B 1 87 ? 4.895 5.605 18.641 1 94.94 87 TRP B N 1
ATOM 2018 C CA . TRP B 1 87 ? 4.043 6.387 17.75 1 94.94 87 TRP B CA 1
ATOM 2019 C C . TRP B 1 87 ? 3.979 7.844 18.203 1 94.94 87 TRP B C 1
ATOM 2021 O O . TRP B 1 87 ? 3.943 8.125 19.406 1 94.94 87 TRP B O 1
ATOM 2031 N N . THR B 1 88 ? 3.936 8.703 17.25 1 95.12 88 THR B N 1
ATOM 2032 C CA . THR B 1 88 ? 3.662 10.117 17.484 1 95.12 88 THR B CA 1
ATOM 2033 C C . THR B 1 88 ? 2.598 10.633 16.516 1 95.12 88 THR B C 1
ATOM 2035 O O . THR B 1 88 ? 2.689 10.406 15.305 1 95.12 88 THR B O 1
ATOM 2038 N N . ARG B 1 89 ? 1.573 11.266 17.094 1 97.12 89 ARG B N 1
ATOM 2039 C CA . ARG B 1 89 ? 0.616 11.953 16.234 1 97.12 89 ARG B CA 1
ATOM 2040 C C . ARG B 1 89 ? 1.193 13.266 15.703 1 97.12 89 ARG B C 1
ATOM 2042 O O . ARG B 1 89 ? 1.71 14.07 16.469 1 97.12 89 ARG B O 1
ATOM 2049 N N . LEU B 1 90 ? 1.067 13.492 14.422 1 97.5 90 LEU B N 1
ATOM 2050 C CA . LEU B 1 90 ? 1.657 14.664 13.797 1 97.5 90 LEU B CA 1
ATOM 2051 C C . LEU B 1 90 ? 0.579 15.664 13.391 1 97.5 90 LEU B C 1
ATOM 2053 O O . LEU B 1 90 ? -0.534 15.273 13.031 1 97.5 90 LEU B O 1
ATOM 2057 N N . HIS B 1 91 ? 0.997 16.922 13.375 1 97.75 91 HIS B N 1
ATOM 2058 C CA . HIS B 1 91 ? 0.153 18.016 12.906 1 97.75 91 HIS B CA 1
ATOM 2059 C C . HIS B 1 91 ? 0.932 18.969 12 1 97.75 91 HIS B C 1
ATOM 2061 O O . HIS B 1 91 ? 1.25 20.094 12.398 1 97.75 91 HIS B O 1
ATOM 2067 N N . PRO B 1 92 ? 1.185 18.578 10.836 1 98.06 92 PRO B N 1
ATOM 2068 C CA . PRO B 1 92 ? 1.955 19.422 9.906 1 98.06 92 PRO B CA 1
ATOM 2069 C C . PRO B 1 92 ? 1.237 20.719 9.555 1 98.06 92 PRO B C 1
ATOM 2071 O O . PRO B 1 92 ? 0.012 20.797 9.664 1 98.06 92 PRO B O 1
ATOM 2074 N N . ALA B 1 93 ? 2.078 21.672 9.07 1 97.31 93 ALA B N 1
ATOM 2075 C CA . ALA B 1 93 ? 1.511 22.891 8.508 1 97.31 93 ALA B CA 1
ATOM 2076 C C . ALA B 1 93 ? 0.769 22.609 7.207 1 97.31 93 ALA B C 1
ATOM 2078 O O . ALA B 1 93 ? 0.988 21.578 6.574 1 97.31 93 ALA B O 1
ATOM 2079 N N . GLY B 1 94 ? -0.107 23.562 6.812 1 96.69 94 GLY B N 1
ATOM 2080 C CA . GLY B 1 94 ? -0.886 23.406 5.594 1 96.69 94 GLY B CA 1
ATOM 2081 C C . GLY B 1 94 ? -2.18 22.641 5.809 1 96.69 94 GLY B C 1
ATOM 2082 O O . GLY B 1 94 ? -2.451 22.172 6.91 1 96.69 94 GLY B O 1
ATOM 2083 N N . GLU B 1 95 ? -2.971 22.562 4.77 1 97.5 95 GLU B N 1
ATOM 2084 C CA . GLU B 1 95 ? -4.254 21.875 4.848 1 97.5 95 GLU B CA 1
ATOM 2085 C C . GLU B 1 95 ? -4.098 20.391 4.547 1 97.5 95 GLU B C 1
ATOM 2087 O O . GLU B 1 95 ? -3.604 20.016 3.479 1 97.5 95 GLU B O 1
ATOM 2092 N N . PRO B 1 96 ? -4.477 19.531 5.457 1 98.56 96 PRO B N 1
ATOM 2093 C CA . PRO B 1 96 ? -4.375 18.094 5.199 1 98.56 96 PRO B CA 1
ATOM 2094 C C . PRO B 1 96 ? -5.449 17.594 4.234 1 98.56 96 PRO B C 1
ATOM 2096 O O . PRO B 1 96 ? -6.441 18.281 3.996 1 98.56 96 PRO B O 1
ATOM 2099 N N . PRO B 1 97 ? -5.23 16.422 3.646 1 98.62 97 PRO B N 1
ATOM 2100 C CA . PRO B 1 97 ? -6.34 15.773 2.932 1 98.62 97 PRO B CA 1
ATOM 2101 C C . PRO B 1 97 ? -7.574 15.578 3.809 1 98.62 97 PRO B C 1
ATOM 2103 O O . PRO B 1 97 ? -7.457 15.5 5.035 1 98.62 97 PRO B O 1
ATOM 2106 N N . SER B 1 98 ? -8.727 15.531 3.199 1 98.44 98 SER B N 1
ATOM 2107 C CA . SER B 1 98 ? -9.953 15.18 3.904 1 98.44 98 SER B CA 1
ATOM 2108 C C . SER B 1 98 ? -9.875 13.773 4.488 1 98.44 98 SER B C 1
ATOM 2110 O O . SER B 1 98 ? -9.047 12.969 4.066 1 98.44 98 SER B O 1
ATOM 2112 N N . GLN B 1 99 ? -10.758 13.508 5.484 1 98.56 99 GLN B N 1
ATOM 2113 C CA . GLN B 1 99 ? -10.875 12.148 6.012 1 98.56 99 GLN B CA 1
ATOM 2114 C C . GLN B 1 99 ? -11.133 11.141 4.895 1 98.56 99 GLN B C 1
ATOM 2116 O O . GLN B 1 99 ? -11.977 11.367 4.027 1 98.56 99 GLN B O 1
ATOM 2121 N N . ARG B 1 100 ? -10.367 10.016 4.973 1 98.56 100 ARG B N 1
ATOM 2122 C CA . ARG B 1 100 ? -10.516 9.047 3.889 1 98.56 100 ARG B CA 1
ATOM 2123 C C . ARG B 1 100 ? -9.906 7.703 4.27 1 98.56 100 ARG B C 1
ATOM 2125 O O . ARG B 1 100 ? -9.047 7.633 5.148 1 98.56 100 ARG B O 1
ATOM 2132 N N . ALA B 1 101 ? -10.367 6.695 3.613 1 98.19 101 ALA B N 1
ATOM 2133 C CA . ALA B 1 101 ? -9.797 5.352 3.668 1 98.19 101 ALA B CA 1
ATOM 2134 C C . ALA B 1 101 ? -9.547 4.805 2.266 1 98.19 101 ALA B C 1
ATOM 2136 O O . ALA B 1 101 ? -10.008 5.375 1.276 1 98.19 101 ALA B O 1
ATOM 2137 N N . ALA B 1 102 ? -8.719 3.762 2.191 1 98.06 102 ALA B N 1
ATOM 2138 C CA . ALA B 1 102 ? -8.469 3.031 0.951 1 98.06 102 ALA B CA 1
ATOM 2139 C C . ALA B 1 102 ? -7.84 3.939 -0.102 1 98.06 102 ALA B C 1
ATOM 2141 O O . ALA B 1 102 ? -8.094 3.781 -1.299 1 98.06 102 ALA B O 1
ATOM 2142 N N . HIS B 1 103 ? -7.172 4.992 0.343 1 98.81 103 HIS B N 1
ATOM 2143 C CA . HIS B 1 103 ? -6.312 5.789 -0.527 1 98.81 103 HIS B CA 1
ATOM 2144 C C . HIS B 1 103 ? -4.98 5.09 -0.772 1 98.81 103 HIS B C 1
ATOM 2146 O O . HIS B 1 103 ? -4.68 4.074 -0.14 1 98.81 103 HIS B O 1
ATOM 2152 N N . ALA B 1 104 ? -4.215 5.578 -1.726 1 98.88 104 ALA B N 1
ATOM 2153 C CA . ALA B 1 104 ? -2.865 5.086 -1.979 1 98.88 104 ALA B CA 1
ATOM 2154 C C . ALA B 1 104 ? -1.816 6.102 -1.542 1 98.88 104 ALA B C 1
ATOM 2156 O O . ALA B 1 104 ? -2.055 7.312 -1.597 1 98.88 104 ALA B O 1
ATOM 2157 N N . ALA B 1 105 ? -0.677 5.629 -1.152 1 98.94 105 ALA B N 1
ATOM 2158 C CA . ALA B 1 105 ? 0.44 6.477 -0.749 1 98.94 105 ALA B CA 1
ATOM 2159 C C . ALA B 1 105 ? 1.774 5.863 -1.16 1 98.94 105 ALA B C 1
ATOM 2161 O O . ALA B 1 105 ? 1.903 4.637 -1.232 1 98.94 105 ALA B O 1
ATOM 2162 N N . ALA B 1 106 ? 2.729 6.641 -1.42 1 98.56 106 ALA B N 1
ATOM 2163 C CA . ALA B 1 106 ? 4.082 6.211 -1.759 1 98.56 106 ALA B CA 1
ATOM 2164 C C . ALA B 1 106 ? 5.113 7.254 -1.335 1 98.56 106 ALA B C 1
ATOM 2166 O O . ALA B 1 106 ? 4.844 8.461 -1.383 1 98.56 106 ALA B O 1
ATOM 2167 N N . ALA B 1 107 ? 6.262 6.805 -0.949 1 97.69 107 ALA B N 1
ATOM 2168 C CA . ALA B 1 107 ? 7.371 7.699 -0.645 1 97.69 107 ALA B CA 1
ATOM 2169 C C . ALA B 1 107 ? 8.031 8.211 -1.924 1 97.69 107 ALA B C 1
ATOM 2171 O O . ALA B 1 107 ? 8.258 7.441 -2.861 1 97.69 107 ALA B O 1
ATOM 2172 N 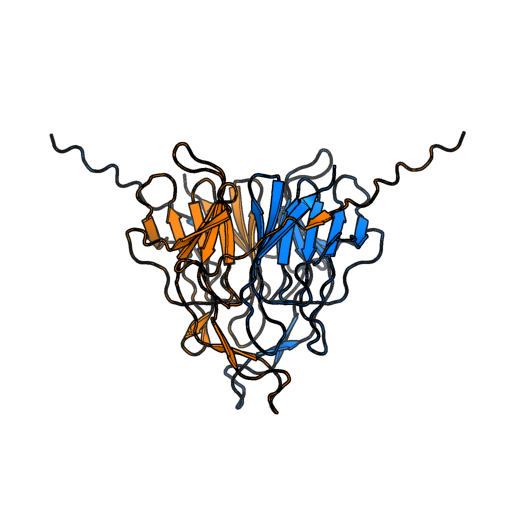N . VAL B 1 108 ? 8.328 9.453 -1.978 1 95.94 108 VAL B N 1
ATOM 2173 C CA . VAL B 1 108 ? 9.133 10.109 -3 1 95.94 108 VAL B CA 1
ATOM 2174 C C . VAL B 1 108 ? 10.211 10.961 -2.338 1 95.94 108 VAL B C 1
ATOM 2176 O O . VAL B 1 108 ? 9.953 12.102 -1.939 1 95.94 108 VAL B O 1
ATOM 2179 N N . GLY B 1 109 ? 11.398 10.445 -2.246 1 92.12 109 GLY B N 1
ATOM 2180 C CA . GLY B 1 109 ? 12.422 11.109 -1.449 1 92.12 109 GLY B CA 1
ATOM 2181 C C . GLY B 1 109 ? 12.031 11.273 0.007 1 92.12 109 GLY B C 1
ATOM 2182 O O . GLY B 1 109 ? 11.719 10.289 0.686 1 92.12 109 GLY B O 1
ATOM 2183 N N . THR B 1 110 ? 12.031 12.531 0.483 1 92.94 110 THR B N 1
ATOM 2184 C CA . THR B 1 110 ? 11.664 12.812 1.865 1 92.94 110 THR B CA 1
ATOM 2185 C C . THR B 1 110 ? 10.195 13.219 1.961 1 92.94 110 THR B C 1
ATOM 2187 O O . THR B 1 110 ? 9.789 13.883 2.92 1 92.94 110 THR B O 1
ATOM 2190 N N . MET B 1 111 ? 9.484 12.852 0.913 1 95.69 111 MET B N 1
ATOM 2191 C CA . MET B 1 111 ? 8.062 13.18 0.89 1 95.69 111 MET B CA 1
ATOM 2192 C C . MET B 1 111 ? 7.207 11.922 0.809 1 95.69 111 MET B C 1
ATOM 2194 O O . MET B 1 111 ? 7.695 10.859 0.41 1 95.69 111 MET B O 1
ATOM 2198 N N . VAL B 1 112 ? 5.98 12.055 1.23 1 98.25 112 VAL B N 1
ATOM 2199 C CA . VAL B 1 112 ? 4.965 11.039 0.979 1 98.25 112 VAL B CA 1
ATOM 2200 C C . VAL B 1 112 ? 3.848 11.625 0.122 1 98.25 112 VAL B C 1
ATOM 2202 O O . VAL B 1 112 ? 3.332 12.711 0.419 1 98.25 112 VAL B O 1
ATOM 2205 N N . VAL B 1 113 ? 3.504 10.938 -0.953 1 98.25 113 VAL B N 1
ATOM 2206 C CA . VAL B 1 113 ? 2.432 11.352 -1.851 1 98.25 113 VAL B CA 1
ATOM 2207 C C . VAL B 1 113 ? 1.184 10.516 -1.589 1 98.25 113 VAL B C 1
ATOM 2209 O O . VAL B 1 113 ? 1.272 9.297 -1.408 1 98.25 113 VAL B O 1
ATOM 2212 N N . PHE B 1 114 ? 0.003 11.141 -1.559 1 98.75 114 PHE B N 1
ATOM 2213 C CA . PHE B 1 114 ? -1.284 10.5 -1.308 1 98.75 114 PHE B CA 1
ATOM 2214 C C . PHE B 1 114 ? -2.256 10.773 -2.447 1 98.75 114 PHE B C 1
ATOM 2216 O O . PHE B 1 114 ? -2.346 11.906 -2.936 1 98.75 114 PHE B O 1
ATOM 2223 N N . GLN B 1 115 ? -2.971 9.836 -2.852 1 98.25 115 GLN B N 1
ATOM 2224 C CA . GLN B 1 115 ? -3.947 10.016 -3.92 1 98.25 115 GLN B CA 1
ATOM 2225 C C . GLN B 1 115 ? -5.234 9.25 -3.625 1 98.25 115 GLN B C 1
ATOM 2227 O O . GLN B 1 115 ? -5.191 8.117 -3.146 1 98.25 115 GLN B O 1
ATOM 2232 N N . GLY B 1 116 ? -6.348 9.852 -3.863 1 98.19 116 GLY B N 1
ATOM 2233 C CA . GLY B 1 116 ? -7.656 9.211 -3.857 1 98.19 116 GLY B CA 1
ATOM 2234 C C . GLY B 1 116 ? -8.133 8.852 -2.465 1 98.19 116 GLY B C 1
ATOM 2235 O O . GLY B 1 116 ? -7.852 9.562 -1.499 1 98.19 116 GLY B O 1
ATOM 2236 N N . GLY B 1 117 ? -8.922 7.789 -2.393 1 98.06 117 GLY B N 1
ATOM 2237 C CA . GLY B 1 117 ? -9.562 7.348 -1.166 1 98.06 117 GLY B CA 1
ATOM 2238 C C . GLY B 1 117 ? -11.055 7.641 -1.135 1 98.06 117 GLY B C 1
ATOM 2239 O O . GLY B 1 117 ? -11.57 8.367 -1.992 1 98.06 117 GLY B O 1
ATOM 2240 N N . ILE B 1 118 ? -11.633 7.062 -0.163 1 95.94 118 ILE B N 1
ATOM 2241 C CA . ILE B 1 118 ? -13.078 7.207 -0.016 1 95.94 118 ILE B CA 1
ATOM 2242 C C . ILE B 1 118 ? -13.391 7.922 1.297 1 95.94 118 ILE B C 1
ATOM 2244 O O . ILE B 1 118 ? -12.836 7.578 2.344 1 95.94 118 ILE B O 1
ATOM 2248 N N . GLY B 1 119 ? -14.18 8.984 1.19 1 94.06 119 GLY B N 1
ATOM 2249 C CA . GLY B 1 119 ? -14.562 9.773 2.352 1 94.06 119 GLY B CA 1
ATOM 2250 C C . GLY B 1 119 ? -15.844 9.289 3.004 1 94.06 119 GLY B C 1
ATOM 2251 O O . GLY B 1 119 ? -16.344 8.203 2.682 1 94.06 119 GLY B O 1
ATOM 2252 N N . PRO B 1 120 ? -16.203 10.383 3.834 1 86.94 120 PRO B N 1
ATOM 2253 C CA . PRO B 1 120 ? -17.5 10.094 4.473 1 86.94 120 PRO B CA 1
ATOM 2254 C C . PRO B 1 120 ? -18.641 10.031 3.479 1 86.94 120 PRO B C 1
ATOM 2256 O O . PRO B 1 120 ? -18.609 10.703 2.447 1 86.94 120 PRO B O 1
ATOM 2259 N N . ALA B 1 121 ? -19.516 9.055 3.545 1 81 121 ALA B N 1
ATOM 2260 C CA . ALA B 1 121 ? -20.734 8.883 2.742 1 81 121 ALA B CA 1
ATOM 2261 C C . ALA B 1 121 ? -20.438 8.094 1.47 1 81 121 ALA B C 1
ATOM 2263 O O . ALA B 1 121 ? -21.297 7.965 0.599 1 81 121 ALA B O 1
ATOM 2264 N N . GLY B 1 122 ? -19.172 7.855 1.27 1 82.12 122 GLY B N 1
ATOM 2265 C CA . GLY B 1 122 ? -18.875 6.957 0.167 1 82.12 122 GLY B CA 1
ATOM 2266 C C . GLY B 1 122 ? -18.391 7.676 -1.077 1 82.12 122 GLY B C 1
ATOM 2267 O O . GLY B 1 122 ? -18.438 7.125 -2.18 1 82.12 122 GLY B O 1
ATOM 2268 N N . HIS B 1 123 ? -17.969 8.906 -0.942 1 87.25 123 HIS B N 1
ATOM 2269 C CA . HIS B 1 123 ? -17.453 9.641 -2.098 1 87.25 123 HIS B CA 1
ATOM 2270 C C . HIS B 1 123 ? -15.945 9.453 -2.248 1 87.25 123 HIS B C 1
ATOM 2272 O O . HIS B 1 123 ? -15.195 9.617 -1.282 1 87.25 123 HIS B O 1
ATOM 2278 N N . SER B 1 124 ? -15.586 9.109 -3.488 1 93.56 124 SER B N 1
ATOM 2279 C CA . SER B 1 124 ? -14.164 8.992 -3.781 1 93.56 124 SER B CA 1
ATOM 2280 C C . SER B 1 124 ? -13.547 10.344 -4.125 1 93.56 124 SER B C 1
ATOM 2282 O O . SER B 1 124 ? -14.211 11.195 -4.73 1 93.56 124 SER B O 1
ATOM 2284 N N . THR B 1 125 ? -12.32 10.531 -3.779 1 94.81 125 THR B N 1
ATOM 2285 C CA . THR B 1 125 ? -11.594 11.766 -4.07 1 94.81 125 THR B CA 1
ATOM 2286 C C . THR B 1 125 ? -10.641 11.562 -5.246 1 94.81 125 THR B C 1
ATOM 2288 O O . THR B 1 125 ? -10.273 10.43 -5.566 1 94.81 125 THR B O 1
ATOM 2291 N N . ASP B 1 126 ? -10.234 12.672 -5.887 1 95.12 126 ASP B N 1
ATOM 2292 C CA . ASP B 1 126 ? -9.297 12.609 -7.004 1 95.12 126 ASP B CA 1
ATOM 2293 C C . ASP B 1 126 ? -8.039 13.422 -6.707 1 95.12 126 ASP B C 1
ATOM 2295 O O . ASP B 1 126 ? -7.152 13.539 -7.559 1 95.12 126 ASP B O 1
ATOM 2299 N N . ASP B 1 127 ? -7.941 13.922 -5.582 1 96.38 127 ASP B N 1
ATOM 2300 C CA . ASP B 1 127 ? -6.883 14.875 -5.273 1 96.38 127 ASP B CA 1
ATOM 2301 C C . ASP B 1 127 ? -5.555 14.164 -5.027 1 96.38 127 ASP B C 1
ATOM 2303 O O . ASP B 1 127 ? -5.531 12.945 -4.809 1 96.38 127 ASP B O 1
ATOM 2307 N N . LEU B 1 128 ? -4.523 14.906 -5.184 1 96.94 128 LEU B N 1
ATOM 2308 C CA . LEU B 1 128 ? -3.156 14.508 -4.871 1 96.94 128 LEU B CA 1
ATOM 2309 C C . LEU B 1 128 ? -2.547 15.438 -3.822 1 96.94 128 LEU B C 1
ATOM 2311 O O . LEU B 1 128 ? -2.568 16.656 -3.98 1 96.94 128 LEU B O 1
ATOM 2315 N N . TYR B 1 129 ? -2.08 14.859 -2.742 1 98.19 129 TYR B N 1
ATOM 2316 C CA . TYR B 1 129 ? -1.409 15.609 -1.688 1 98.19 129 TYR B CA 1
ATOM 2317 C C . TYR B 1 129 ? 0.019 15.117 -1.491 1 98.19 129 TYR B C 1
ATOM 2319 O O . TYR B 1 129 ? 0.319 13.953 -1.749 1 98.19 129 TYR B O 1
ATOM 2327 N N . VAL B 1 130 ? 0.842 16.031 -1.04 1 97.75 130 VAL B N 1
ATOM 2328 C CA . VAL B 1 130 ? 2.203 15.695 -0.626 1 97.75 130 VAL B CA 1
ATOM 2329 C C . VAL B 1 130 ? 2.418 16.125 0.824 1 97.75 130 VAL B C 1
ATOM 2331 O O . VAL B 1 130 ? 2.057 17.234 1.21 1 97.75 130 VAL B O 1
ATOM 2334 N N . LEU B 1 131 ? 2.859 15.234 1.604 1 98.12 131 LEU B N 1
ATOM 2335 C CA . LEU B 1 131 ? 3.438 15.555 2.904 1 98.12 131 LEU B CA 1
ATOM 2336 C C . LEU B 1 131 ? 4.945 15.75 2.795 1 98.12 131 LEU B C 1
ATOM 2338 O O . LEU B 1 131 ? 5.68 14.797 2.523 1 98.12 131 LEU B O 1
ATOM 2342 N N . ASP B 1 132 ? 5.406 16.938 3.01 1 96.38 132 ASP B N 1
ATOM 2343 C CA . ASP B 1 132 ? 6.824 17.281 2.934 1 96.38 132 ASP B CA 1
ATOM 2344 C C . ASP B 1 132 ? 7.504 17.109 4.289 1 96.38 132 ASP B C 1
ATOM 2346 O O . ASP B 1 132 ? 7.227 17.844 5.234 1 96.38 132 ASP B O 1
ATOM 2350 N N . LEU B 1 133 ? 8.422 16.156 4.355 1 95.38 133 LEU B N 1
ATOM 2351 C CA . LEU B 1 133 ? 9.102 15.82 5.598 1 95.38 133 LEU B CA 1
ATOM 2352 C C . LEU B 1 133 ? 10.57 16.219 5.547 1 95.38 133 LEU B C 1
ATOM 2354 O O . LEU B 1 133 ? 11.383 15.703 6.32 1 95.38 133 LEU B O 1
ATOM 2358 N N . THR B 1 134 ? 10.93 17.016 4.68 1 90.94 134 THR B N 1
ATOM 2359 C CA . THR B 1 134 ? 12.32 17.391 4.441 1 90.94 134 THR B CA 1
ATOM 2360 C C . THR B 1 134 ? 12.891 18.141 5.641 1 90.94 134 THR B C 1
ATOM 2362 O O . THR B 1 134 ? 14.047 17.938 6.016 1 90.94 134 THR B O 1
ATOM 2365 N N . ASN B 1 135 ? 12.039 19 6.188 1 88.38 135 ASN B N 1
ATOM 2366 C CA . ASN B 1 135 ? 12.484 19.797 7.328 1 88.38 135 ASN B CA 1
ATOM 2367 C C . ASN B 1 135 ? 11.695 19.453 8.586 1 88.38 135 ASN B C 1
ATOM 2369 O O . ASN B 1 135 ? 10.844 18.562 8.578 1 88.38 135 ASN B O 1
ATOM 2373 N N . ASP B 1 136 ? 12 20.109 9.688 1 88.5 136 ASP B N 1
ATOM 2374 C CA . ASP B 1 136 ? 11.359 19.797 10.961 1 88.5 136 ASP B CA 1
ATOM 2375 C C . ASP B 1 136 ? 9.922 20.312 10.984 1 88.5 136 ASP B C 1
ATOM 2377 O O . ASP B 1 136 ? 9.102 19.828 11.773 1 88.5 136 ASP B O 1
ATOM 2381 N N . LYS B 1 137 ? 9.805 21.266 10.203 1 92 137 LYS B N 1
ATOM 2382 C CA . LYS B 1 137 ? 8.43 21.734 10.055 1 92 137 LYS B CA 1
ATOM 2383 C C . LYS B 1 137 ? 7.727 21.031 8.898 1 92 137 LYS B C 1
ATOM 2385 O O . LYS B 1 137 ? 7.773 21.5 7.758 1 92 137 LYS B O 1
ATOM 2390 N N . PHE B 1 138 ? 7.078 19.984 9.234 1 96.19 138 PHE B N 1
ATOM 2391 C CA . PHE B 1 138 ? 6.375 19.203 8.227 1 96.19 138 PHE B CA 1
ATOM 2392 C C . PHE B 1 138 ? 5.215 19.984 7.637 1 96.19 138 PHE B C 1
ATOM 2394 O O . PHE B 1 138 ? 4.562 20.75 8.344 1 96.19 138 PHE B O 1
ATOM 2401 N N . LYS B 1 139 ? 4.992 19.719 6.348 1 97.38 139 LYS B N 1
ATOM 2402 C CA . LYS B 1 139 ? 3.992 20.547 5.668 1 97.38 139 LYS B CA 1
ATOM 2403 C C . LYS B 1 139 ? 3.197 19.719 4.664 1 97.38 139 LYS B C 1
ATOM 2405 O O . LYS B 1 139 ? 3.768 18.891 3.934 1 97.38 139 LYS B O 1
ATOM 2410 N N . TRP B 1 140 ? 1.923 19.984 4.598 1 98.19 140 TRP B N 1
ATOM 2411 C CA . TRP B 1 140 ? 1.05 19.453 3.561 1 98.19 140 TRP B CA 1
ATOM 2412 C C . TRP B 1 140 ? 1.011 20.375 2.35 1 98.19 140 TRP B C 1
ATOM 2414 O O . TRP B 1 140 ? 0.954 21.594 2.494 1 98.19 140 TRP B O 1
ATOM 2424 N N . HIS B 1 141 ? 1.027 19.75 1.175 1 96.81 141 HIS B N 1
ATOM 2425 C CA . HIS B 1 141 ? 0.745 20.438 -0.074 1 96.81 141 HIS B CA 1
ATOM 2426 C C . HIS B 1 141 ? -0.33 19.719 -0.878 1 96.81 141 HIS B C 1
ATOM 2428 O O . HIS B 1 141 ? -0.233 18.516 -1.106 1 96.81 141 HIS B O 1
ATOM 2434 N N . ARG B 1 142 ? -1.365 20.469 -1.271 1 95.94 142 ARG B N 1
ATOM 2435 C CA . ARG B 1 142 ? -2.199 19.969 -2.355 1 95.94 142 ARG B CA 1
ATOM 2436 C C . ARG B 1 142 ? -1.547 20.219 -3.711 1 95.94 142 ARG B C 1
ATOM 2438 O O . ARG B 1 142 ? -1.15 21.344 -4.016 1 95.94 142 ARG B O 1
ATOM 2445 N N . VAL B 1 143 ? -1.409 19.234 -4.508 1 93.56 143 VAL B N 1
ATOM 2446 C CA . VAL B 1 143 ? -0.604 19.344 -5.719 1 93.56 143 VAL B CA 1
ATOM 2447 C C . VAL B 1 143 ? -1.517 19.391 -6.941 1 93.56 143 VAL B C 1
ATOM 2449 O O . VAL B 1 143 ? -2.51 18.656 -7.012 1 93.56 143 VAL B O 1
ATOM 2452 N N . VAL B 1 144 ? -1.048 20.203 -7.824 1 88.06 144 VAL B N 1
ATOM 2453 C CA . VAL B 1 144 ? -1.728 20.266 -9.117 1 88.06 144 VAL B CA 1
ATOM 2454 C C . VAL B 1 144 ? -1.091 19.266 -10.078 1 88.06 144 VAL B C 1
ATOM 2456 O O . VAL B 1 144 ? 0.133 19.219 -10.219 1 88.06 144 VAL B O 1
ATOM 2459 N N . VAL B 1 145 ? -1.873 18.422 -10.57 1 90.56 145 VAL B N 1
ATOM 2460 C CA . VAL B 1 145 ? -1.422 17.484 -11.594 1 90.56 145 VAL B CA 1
ATOM 2461 C C . VAL B 1 145 ? -1.766 18.031 -12.977 1 90.56 145 VAL B C 1
ATOM 2463 O O . VAL B 1 145 ? -2.934 18.281 -13.281 1 90.56 145 VAL B O 1
ATOM 2466 N N . GLN B 1 146 ? -0.717 18.297 -13.758 1 91.25 146 GLN B N 1
ATOM 2467 C CA . GLN B 1 146 ? -0.945 18.75 -15.125 1 91.25 146 GLN B CA 1
ATOM 2468 C C . GLN B 1 146 ? -1.346 17.578 -16.031 1 91.25 146 GLN B C 1
ATOM 2470 O O . GLN B 1 146 ? -0.571 16.641 -16.219 1 91.25 146 GLN B O 1
ATOM 2475 N N . GLY B 1 147 ? -2.553 17.672 -16.672 1 89.44 147 GLY B N 1
ATOM 2476 C CA . GLY B 1 147 ? -3.104 16.578 -17.469 1 89.44 147 GLY B CA 1
ATOM 2477 C C . GLY B 1 147 ? -4.172 15.789 -16.734 1 89.44 147 GLY B C 1
ATOM 2478 O O . GLY B 1 147 ? -4.574 16.156 -15.625 1 89.44 147 GLY B O 1
ATOM 2479 N N . PRO B 1 148 ? -4.672 14.758 -17.422 1 89.69 148 PRO B N 1
ATOM 2480 C CA . PRO B 1 148 ? -5.703 13.938 -16.781 1 89.69 148 PRO B CA 1
ATOM 2481 C C . PRO B 1 148 ? -5.137 12.992 -15.727 1 89.69 148 PRO B C 1
ATOM 2483 O O . PRO B 1 148 ? -4.555 11.953 -16.062 1 89.69 148 PRO B O 1
ATOM 2486 N N . GLY B 1 149 ? -5.219 13.352 -14.516 1 90.56 149 GLY B N 1
ATOM 2487 C CA . GLY B 1 149 ? -4.742 12.516 -13.43 1 90.56 149 GLY B CA 1
ATOM 2488 C C . GLY B 1 149 ? -5.562 11.25 -13.25 1 90.56 149 GLY B C 1
ATOM 2489 O O . GLY B 1 149 ? -6.426 10.945 -14.07 1 90.56 149 GLY B O 1
ATOM 2490 N N . PRO B 1 150 ? -5.266 10.508 -12.242 1 90.5 150 PRO B N 1
ATOM 2491 C CA . PRO B 1 150 ? -5.906 9.203 -12.055 1 90.5 150 PRO B CA 1
ATOM 2492 C C . PRO B 1 150 ? -7.418 9.312 -11.867 1 90.5 150 PRO B C 1
ATOM 2494 O O . PRO B 1 150 ? -8.148 8.359 -12.156 1 90.5 150 PRO B O 1
ATOM 2497 N N . GLY B 1 151 ? -7.91 10.539 -11.406 1 93.06 151 GLY B N 1
ATOM 2498 C CA . GLY B 1 151 ? -9.328 10.695 -11.133 1 93.06 151 GLY B CA 1
ATOM 2499 C C . GLY B 1 151 ? -9.75 10.125 -9.797 1 93.06 151 GLY B C 1
ATOM 2500 O O . GLY B 1 151 ? -8.922 9.602 -9.047 1 93.06 151 GLY B O 1
ATOM 2501 N N . PRO B 1 152 ? -11.102 10.297 -9.5 1 96.12 152 PRO B N 1
ATOM 2502 C CA . PRO B 1 152 ? -11.594 9.781 -8.227 1 96.12 152 PRO B CA 1
ATOM 2503 C C . PRO B 1 152 ? -11.555 8.25 -8.156 1 96.12 152 PRO B C 1
ATOM 2505 O O . PRO B 1 152 ? -12.023 7.574 -9.07 1 96.12 152 PRO B O 1
ATOM 2508 N N . ARG B 1 153 ? -10.992 7.766 -7.102 1 96.69 153 ARG B N 1
ATOM 2509 C CA . ARG B 1 153 ? -10.891 6.316 -6.957 1 96.69 153 ARG B CA 1
ATOM 2510 C C . ARG B 1 153 ? -10.484 5.934 -5.535 1 96.69 153 ARG B C 1
ATOM 2512 O O . ARG B 1 153 ? -9.984 6.77 -4.781 1 96.69 153 ARG B O 1
ATOM 2519 N N . TYR B 1 154 ? -10.75 4.758 -5.191 1 97.25 154 TYR B N 1
ATOM 2520 C CA . TYR B 1 154 ? -10.227 4.113 -3.994 1 97.25 154 TYR B CA 1
ATOM 2521 C C . TYR B 1 154 ? -9.977 2.629 -4.238 1 97.25 154 TYR B C 1
ATOM 2523 O O . TYR B 1 154 ? -10.375 2.088 -5.273 1 97.25 154 TYR B O 1
ATOM 2531 N N . GLY B 1 155 ? -9.195 1.987 -3.342 1 97.88 155 GLY B N 1
ATOM 2532 C CA . GLY B 1 155 ? -8.844 0.589 -3.537 1 97.88 155 GLY B CA 1
ATOM 2533 C C . GLY B 1 155 ? -7.852 0.375 -4.664 1 97.88 155 GLY B C 1
ATOM 2534 O O . GLY B 1 155 ? -7.707 -0.742 -5.164 1 97.88 155 GLY B O 1
ATOM 2535 N N . HIS B 1 156 ? -7.266 1.446 -5.164 1 98.31 156 HIS B N 1
ATOM 2536 C CA . HIS B 1 156 ? -6.164 1.398 -6.117 1 98.31 156 HIS B CA 1
ATOM 2537 C C . HIS B 1 156 ? -4.824 1.265 -5.402 1 98.31 156 HIS B C 1
ATOM 2539 O O . HIS B 1 156 ? -4.773 1.19 -4.172 1 98.31 156 HIS B O 1
ATOM 2545 N N . ALA B 1 157 ? -3.777 1.11 -6.184 1 98.75 157 ALA B N 1
ATOM 2546 C CA . ALA B 1 157 ? -2.426 1.079 -5.629 1 98.75 157 ALA B CA 1
ATOM 2547 C C . ALA B 1 157 ? -1.509 2.053 -6.363 1 98.75 157 ALA B C 1
ATOM 2549 O O . ALA B 1 157 ? -1.746 2.381 -7.531 1 98.75 157 ALA B O 1
ATOM 2550 N N . MET B 1 158 ? -0.547 2.5 -5.688 1 98.44 158 MET B N 1
ATOM 2551 C CA . MET B 1 158 ? 0.427 3.459 -6.199 1 98.44 158 MET B CA 1
ATOM 2552 C C . MET B 1 158 ? 1.819 3.166 -5.652 1 98.44 158 MET B C 1
ATOM 2554 O O . MET B 1 158 ? 1.973 2.852 -4.469 1 98.44 158 MET B O 1
ATOM 2558 N N . ASP B 1 159 ? 2.797 3.238 -6.453 1 98.69 159 ASP B N 1
ATOM 2559 C CA . ASP B 1 159 ? 4.18 3.102 -6.004 1 98.69 159 ASP B CA 1
ATOM 2560 C C . ASP B 1 159 ? 5.133 3.873 -6.914 1 98.69 159 ASP B C 1
ATOM 2562 O O . ASP B 1 159 ? 4.773 4.23 -8.039 1 98.69 159 ASP B O 1
ATOM 2566 N N . LEU B 1 160 ? 6.262 4.199 -6.391 1 97.69 160 LEU B N 1
ATOM 2567 C CA . LEU B 1 160 ? 7.328 4.871 -7.129 1 97.69 160 LEU B CA 1
ATOM 2568 C C . LEU B 1 160 ? 8.297 3.854 -7.727 1 97.69 160 LEU B C 1
ATOM 2570 O O . LEU B 1 160 ? 8.961 3.119 -6.992 1 97.69 160 LEU B O 1
ATOM 2574 N N . VAL B 1 161 ? 8.398 3.863 -9.008 1 97 161 VAL B N 1
ATOM 2575 C CA . VAL B 1 161 ? 9.297 2.916 -9.664 1 97 161 VAL B CA 1
ATOM 2576 C C . VAL B 1 161 ? 10.461 3.664 -10.312 1 97 161 VAL B C 1
ATOM 2578 O O . VAL B 1 161 ? 10.281 4.754 -10.859 1 97 161 VAL B O 1
ATOM 2581 N N . ALA B 1 162 ? 11.68 3.145 -10.227 1 95.62 162 ALA B N 1
ATOM 2582 C CA . ALA B 1 162 ? 12.914 3.672 -10.797 1 95.62 162 ALA B CA 1
ATOM 2583 C C . ALA B 1 162 ? 13.273 5.016 -10.172 1 95.62 162 ALA B C 1
ATOM 2585 O O . ALA B 1 162 ? 13.977 5.824 -10.789 1 95.62 162 ALA B O 1
ATOM 2586 N N . GLN B 1 163 ? 12.695 5.258 -9.039 1 94.06 163 GLN B N 1
ATOM 2587 C CA . GLN B 1 163 ? 12.906 6.52 -8.336 1 94.06 163 GLN B CA 1
ATOM 2588 C C . GLN B 1 163 ? 12.531 7.711 -9.211 1 94.06 163 GLN B C 1
ATOM 2590 O O . GLN B 1 163 ? 13.156 8.773 -9.125 1 94.06 163 GLN B O 1
ATOM 2595 N N . ARG B 1 164 ? 11.547 7.469 -10.07 1 94.19 164 ARG B N 1
ATOM 2596 C CA . ARG B 1 164 ? 11.258 8.523 -11.039 1 94.19 164 ARG B CA 1
ATOM 2597 C C . ARG B 1 164 ? 9.766 8.602 -11.336 1 94.19 164 ARG B C 1
ATOM 2599 O O . ARG B 1 164 ? 9.219 9.695 -11.508 1 94.19 164 ARG B O 1
ATOM 2606 N N . TYR B 1 165 ? 9.156 7.488 -11.461 1 94.94 165 TYR B N 1
ATOM 2607 C CA . TYR B 1 165 ? 7.77 7.48 -11.922 1 94.94 165 TYR B CA 1
ATOM 2608 C C . TYR B 1 165 ? 6.824 7.039 -10.812 1 94.94 165 TYR B C 1
ATOM 2610 O O . TYR B 1 165 ? 6.969 5.945 -10.266 1 94.94 165 TYR B O 1
ATOM 2618 N N . LEU B 1 166 ? 5.938 7.922 -10.492 1 96.06 166 LEU B N 1
ATOM 2619 C CA . LEU B 1 166 ? 4.824 7.543 -9.625 1 96.06 166 LEU B CA 1
ATOM 2620 C C . LEU B 1 166 ? 3.682 6.945 -10.438 1 96.06 166 LEU B C 1
ATOM 2622 O O . LEU B 1 166 ? 3.061 7.641 -11.25 1 96.06 166 LEU B O 1
ATOM 2626 N N . VAL B 1 167 ? 3.414 5.66 -10.219 1 96.12 167 VAL B N 1
ATOM 2627 C CA . VAL B 1 167 ? 2.449 4.961 -11.062 1 96.12 167 VAL B CA 1
ATOM 2628 C C . VAL B 1 167 ? 1.236 4.555 -10.234 1 96.12 167 VAL B C 1
ATOM 2630 O O . VAL B 1 167 ? 1.379 3.926 -9.18 1 96.12 167 VAL B O 1
ATOM 2633 N N . THR B 1 168 ? 0.074 4.949 -10.633 1 96.31 168 THR B N 1
ATOM 2634 C CA . THR B 1 168 ? -1.207 4.566 -10.047 1 96.31 168 THR B CA 1
ATOM 2635 C C . THR B 1 168 ? -1.923 3.553 -10.938 1 96.31 168 THR B C 1
ATOM 2637 O O . THR B 1 168 ? -2.014 3.736 -12.148 1 96.31 168 THR B O 1
ATOM 2640 N N . VAL B 1 169 ? -2.42 2.484 -10.328 1 96.38 169 VAL B N 1
ATOM 2641 C CA . VAL B 1 169 ? -3.041 1.438 -11.133 1 96.38 169 VAL B CA 1
ATOM 2642 C C . VAL B 1 169 ? -4.414 1.094 -10.562 1 96.38 169 VAL B C 1
ATOM 2644 O O . VAL B 1 169 ? -4.547 0.822 -9.367 1 96.38 169 VAL B O 1
ATOM 2647 N N . SER B 1 170 ? -5.453 1.156 -11.398 1 96.62 170 SER B N 1
ATOM 2648 C CA . SER B 1 170 ? -6.812 0.645 -11.266 1 96.62 170 SER B CA 1
ATOM 2649 C C . SER B 1 170 ? -7.5 1.213 -10.031 1 96.62 170 SER B C 1
ATOM 2651 O O . SER B 1 170 ? -7.469 2.422 -9.797 1 96.62 170 SER B O 1
ATOM 2653 N N . GLY B 1 171 ? -8.234 0.394 -9.25 1 96.94 171 GLY B N 1
ATOM 2654 C CA . GLY B 1 171 ? -9.148 0.851 -8.211 1 96.94 171 GLY B CA 1
ATOM 2655 C C . GLY B 1 171 ? -10.594 0.863 -8.648 1 96.94 171 GLY B C 1
ATOM 2656 O O . GLY B 1 171 ? -10.977 0.157 -9.586 1 96.94 171 GLY B O 1
ATOM 2657 N N . ASN B 1 172 ? -11.398 1.553 -7.809 1 94.56 172 ASN B N 1
ATOM 2658 C CA . ASN B 1 172 ? -12.82 1.64 -8.148 1 94.56 172 ASN B CA 1
ATOM 2659 C C . ASN B 1 172 ? -13.406 2.986 -7.746 1 94.56 172 ASN B C 1
ATOM 2661 O O . ASN B 1 172 ? -12.766 3.768 -7.043 1 94.56 172 ASN B O 1
ATOM 2665 N N . ASP B 1 173 ? -14.578 3.211 -8.258 1 87.38 173 ASP B N 1
ATOM 2666 C CA . ASP B 1 173 ? -15.25 4.473 -7.949 1 87.38 173 ASP B CA 1
ATOM 2667 C C . ASP B 1 173 ? -16.531 4.234 -7.172 1 87.38 173 ASP B C 1
ATOM 2669 O O . ASP B 1 173 ? -17.375 5.133 -7.051 1 87.38 173 ASP B O 1
ATOM 2673 N N . GLY B 1 174 ? -16.766 3 -6.715 1 84.06 174 GLY B N 1
ATOM 2674 C CA . GLY B 1 174 ? -17.984 2.648 -5.996 1 84.06 174 GLY B CA 1
ATOM 2675 C C . GLY B 1 174 ? -19 1.942 -6.863 1 84.06 174 GLY B C 1
ATOM 2676 O O . GLY B 1 174 ? -19.969 1.378 -6.352 1 84.06 174 GLY B O 1
ATOM 2677 N N . ILE B 1 175 ? -18.766 1.981 -8.156 1 85.62 175 ILE B N 1
ATOM 2678 C CA . ILE B 1 175 ? -19.672 1.315 -9.086 1 85.62 175 ILE B CA 1
ATOM 2679 C C . ILE B 1 175 ? -19 0.067 -9.656 1 85.62 175 ILE B C 1
ATOM 2681 O O . ILE B 1 175 ? -19.594 -1.017 -9.656 1 85.62 175 ILE B O 1
ATOM 2685 N N . ALA B 1 176 ? -17.859 0.215 -10.07 1 92.12 176 ALA B N 1
ATOM 2686 C CA . ALA B 1 176 ? -17.094 -0.891 -10.648 1 92.12 176 ALA B CA 1
ATOM 2687 C C . ALA B 1 176 ? -15.594 -0.623 -10.562 1 92.12 176 ALA B C 1
ATOM 2689 O O . ALA B 1 176 ? -15.164 0.533 -10.523 1 92.12 176 ALA B O 1
ATOM 2690 N N . PRO B 1 177 ? -14.805 -1.734 -10.57 1 95.25 177 PRO B N 1
ATOM 2691 C CA . PRO B 1 177 ? -13.359 -1.515 -10.711 1 95.25 177 PRO B CA 1
ATOM 2692 C C . PRO B 1 177 ? -12.977 -0.967 -12.086 1 95.25 177 PRO B C 1
ATOM 2694 O O . PRO B 1 177 ? -13.688 -1.204 -13.062 1 95.25 177 PRO B O 1
ATOM 2697 N N . SER B 1 178 ? -11.898 -0.267 -12.086 1 92.94 178 SER B N 1
ATOM 2698 C CA . SER B 1 178 ? -11.391 0.296 -13.328 1 92.94 178 SER B CA 1
ATOM 2699 C C . SER B 1 178 ? -10.094 -0.389 -13.75 1 92.94 178 SER B C 1
ATOM 2701 O O . SER B 1 178 ? -9.422 -1.017 -12.938 1 92.94 178 SER B O 1
ATOM 2703 N N . SER B 1 179 ? -9.875 -0.396 -15.039 1 92.81 179 SER B N 1
ATOM 2704 C CA . SER B 1 179 ? -8.586 -0.755 -15.625 1 92.81 179 SER B CA 1
ATOM 2705 C C . SER B 1 179 ? -7.836 0.479 -16.125 1 92.81 179 SER B C 1
ATOM 2707 O O . SER B 1 179 ? -8.156 1.018 -17.188 1 92.81 179 SER B O 1
ATOM 2709 N N . SER B 1 180 ? -6.988 0.991 -15.297 1 90.81 180 SER B N 1
ATOM 2710 C CA . SER B 1 180 ? -6.281 2.213 -15.664 1 90.81 180 SER B CA 1
ATOM 2711 C C . SER B 1 180 ? -4.875 2.234 -15.078 1 90.81 180 SER B C 1
ATOM 2713 O O . SER B 1 180 ? -4.609 1.575 -14.07 1 90.81 180 SER B O 1
ATOM 2715 N N . LEU B 1 181 ? -4.012 2.918 -15.758 1 93.69 181 LEU B N 1
ATOM 2716 C CA . LEU B 1 181 ? -2.658 3.211 -15.305 1 93.69 181 LEU B CA 1
ATOM 2717 C C . LEU B 1 181 ? -2.283 4.656 -15.609 1 93.69 181 LEU B C 1
ATOM 2719 O O . LEU B 1 181 ? -2.455 5.125 -16.734 1 93.69 181 LEU B O 1
ATOM 2723 N N . VAL B 1 182 ? -1.931 5.355 -14.648 1 93.12 182 VAL B N 1
ATOM 2724 C CA . VAL B 1 182 ? -1.453 6.723 -14.82 1 93.12 182 VAL B CA 1
ATOM 2725 C C . VAL B 1 182 ? -0.032 6.848 -14.273 1 93.12 182 VAL B C 1
ATOM 2727 O O . VAL B 1 182 ? 0.248 6.426 -13.148 1 93.12 182 VAL B O 1
ATOM 2730 N N . ARG B 1 183 ? 0.85 7.371 -15.062 1 94.44 183 ARG B N 1
ATOM 2731 C CA . ARG B 1 183 ? 2.221 7.664 -14.656 1 94.44 183 ARG B CA 1
ATOM 2732 C C . ARG B 1 183 ? 2.416 9.164 -14.438 1 94.44 183 ARG B C 1
ATOM 2734 O O . ARG B 1 183 ? 2.121 9.969 -15.32 1 94.44 183 ARG B O 1
ATOM 2741 N N . LEU B 1 184 ? 2.867 9.438 -13.273 1 93.44 184 LEU B N 1
ATOM 2742 C CA . LEU B 1 184 ? 3.201 10.82 -12.953 1 93.44 184 LEU B CA 1
ATOM 2743 C C . LEU B 1 184 ? 4.707 10.992 -12.789 1 93.44 184 LEU B C 1
ATOM 2745 O O . LEU B 1 184 ? 5.379 10.125 -12.227 1 93.44 184 LEU B O 1
ATOM 2749 N N . SER B 1 185 ? 5.207 12.047 -13.305 1 91.44 185 SER B N 1
ATOM 2750 C CA . SER B 1 185 ? 6.594 12.438 -13.07 1 91.44 185 SER B CA 1
ATOM 2751 C C . SER B 1 185 ? 6.684 13.836 -12.461 1 91.44 185 SER B C 1
ATOM 2753 O O . SER B 1 185 ? 5.879 14.711 -12.789 1 91.44 185 SER B O 1
ATOM 2755 N N . SER B 1 186 ? 7.594 13.867 -11.469 1 82.69 186 SER B N 1
ATOM 2756 C CA . SER B 1 186 ? 7.797 15.195 -10.898 1 82.69 186 SER B CA 1
ATOM 2757 C C . SER B 1 186 ? 8.484 16.125 -11.891 1 82.69 186 SER B C 1
ATOM 2759 O O . SER B 1 186 ? 9.32 15.695 -12.68 1 82.69 186 SER B O 1
ATOM 2761 N N . CYS B 1 187 ? 7.926 17.328 -11.945 1 68.19 187 CYS B N 1
ATOM 2762 C CA . CYS B 1 187 ? 8.508 18.328 -12.828 1 68.19 187 CYS B CA 1
ATOM 2763 C C . CYS B 1 187 ? 9.711 19 -12.18 1 68.19 187 CYS B C 1
ATOM 2765 O O . CYS B 1 187 ? 9.617 19.484 -11.047 1 68.19 187 CYS B O 1
ATOM 2767 N N . HIS B 1 188 ? 10.898 18.406 -12.086 1 53.84 188 HIS B N 1
ATOM 2768 C CA . HIS B 1 188 ? 12.008 19.234 -11.633 1 53.84 188 HIS B CA 1
ATOM 2769 C C . HIS B 1 188 ? 12.289 20.359 -12.625 1 53.84 188 HIS B C 1
ATOM 2771 O O . HIS B 1 188 ? 12.031 20.219 -13.82 1 53.84 188 HIS B O 1
#

Solvent-accessible surface area (backbone atoms only — not comparable to full-atom values): 19021 Å² total; per-residue (Å²): 132,78,78,68,75,83,69,78,72,72,72,40,34,33,53,41,92,48,72,66,62,88,47,91,39,43,86,58,38,19,23,28,32,39,48,36,42,35,70,59,54,97,88,41,68,32,23,35,40,35,41,37,7,14,51,35,55,39,56,17,84,84,32,95,51,79,17,42,26,77,29,67,44,28,56,54,36,33,37,34,33,67,86,79,62,40,54,38,63,58,81,53,46,64,68,71,73,71,43,19,20,30,34,26,49,30,48,55,77,60,26,39,38,36,38,37,5,31,30,84,86,64,46,48,33,51,55,38,37,34,41,40,52,77,52,91,73,30,31,35,30,79,42,61,58,49,65,84,62,86,46,52,18,24,33,29,28,31,30,47,32,79,86,53,36,40,37,39,42,41,3,22,60,58,71,45,39,32,64,49,44,36,33,31,32,68,61,125,133,78,79,69,75,83,69,80,72,72,73,40,35,32,54,43,95,49,69,66,60,90,44,92,36,41,87,58,37,19,23,26,30,38,48,38,42,36,70,57,54,98,88,40,68,34,24,35,40,36,40,40,7,14,51,34,54,41,58,18,84,85,32,95,52,79,19,40,25,82,30,67,52,28,55,55,36,32,36,34,34,67,87,81,62,40,56,37,63,58,81,53,45,64,69,70,72,71,42,18,20,30,34,26,51,30,49,56,78,59,26,38,38,38,38,38,4,30,29,82,94,65,47,48,32,51,55,38,37,33,41,40,51,77,52,92,72,31,31,37,30,77,42,62,57,48,65,83,60,84,46,51,18,22,32,29,27,31,31,46,33,77,87,54,35,42,36,38,42,41,3,23,61,56,72,46,39,32,65,48,46,36,33,31,31,68,61,125

Foldseek 3Di:
DPPPPPPVDDDDDDDDDAPQPPDPFDPAAFAQWDWEWADDDPVGHIKIKIFKGARDWPDDPVHPDHDIDGHHIAGWIWIAHPVVRYIHTDDAADDGDDGFGQWEWEDQHRKIKIAWGADHVRFIAGWIKIWHRNDPRIHIDTDDDDPDGPGGFGNWYWYDPPSFWIKIAWGDGNPDIDGDIDIDGDDD/DPPPPPPVDDDDDDDDDQPQPPPPFDPAAFAQWDWEWADDAPVGHIKIKIFKGARDWPDDPVHPDHDIDGHHIAGWIWIADPVVRDIHTDDAADDGDAGFGQWEWEDQHQKIKIAWGADPPGFIAGWIKIWHRNDPRIHIDTDDDDPDGPGGFGNWYWYDDPSFWIKIAWGDGRPDIDGDIDIDGDDD

pLDDT: mean 89.08, std 13.99, range [32.97, 98.94]

Secondary structure (DSSP, 8-state):
--------PPP-EEEE-------TTS--SBBS-EEEEE---SS--SEEEEE--EEEEEESTTSSSSSEEEEEE---EEEEETTTTEEEE---BSPPPPS-BS-EEEEETTEEEEE--B-TTSPBP--EEEEE-SSSS-EEEEEPEESS---S-BS-EEEEETTTEEEEE--B-SS-BB--EEEEEE--/--------PPP-EEEE-------TTS--SBBS-EEEEE---SS--SEEEEE--EEEEEESTTSSSSSEEEEEE---EEEEETTTTEEEE---BSPPPPS-BS-EEEEETTEEEEE--B-GGGPBP--EEEEE-SSSS-EEEEEPEESS---S-BS-EEEEETTTEEEEE--B-SS-BB--EEEEEE--